Protein AF-A0AAV1PVF6-F1 (afdb_monomer_lite)

Structure (mmCIF, N/CA/C/O backbone):
data_AF-A0AAV1PVF6-F1
#
_entry.id   AF-A0AAV1PVF6-F1
#
loop_
_atom_site.group_PDB
_atom_site.id
_atom_site.type_symbol
_atom_site.label_atom_id
_atom_site.label_alt_id
_atom_site.label_comp_id
_atom_site.label_asym_id
_atom_site.label_entity_id
_atom_site.label_seq_id
_atom_site.pdbx_PDB_ins_code
_atom_site.Cartn_x
_atom_site.Cartn_y
_atom_site.Cartn_z
_atom_site.occupancy
_atom_site.B_iso_or_equiv
_atom_site.auth_seq_id
_atom_site.auth_comp_id
_atom_site.auth_asym_id
_atom_site.auth_atom_id
_atom_site.pdbx_PDB_model_num
ATOM 1 N N . LEU A 1 1 ? 13.576 -18.942 -21.896 1.00 53.19 1 LEU A N 1
ATOM 2 C CA . LEU A 1 1 ? 13.5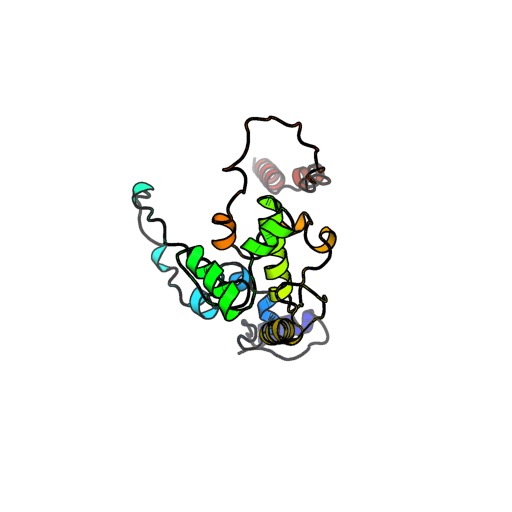88 -20.336 -21.393 1.00 53.19 1 LEU A CA 1
ATOM 3 C C . LEU A 1 1 ? 13.562 -20.289 -19.874 1.00 53.19 1 LEU A C 1
ATOM 5 O O . LEU A 1 1 ? 14.537 -19.850 -19.273 1.00 53.19 1 LEU A O 1
ATOM 9 N N . GLN A 1 2 ? 12.418 -20.629 -19.288 1.00 61.81 2 GLN A N 1
ATOM 10 C CA . GLN A 1 2 ? 12.153 -20.555 -17.850 1.00 61.81 2 GLN A CA 1
ATOM 11 C C . GLN A 1 2 ? 11.923 -21.979 -17.330 1.00 61.81 2 GLN A C 1
ATOM 13 O O . GLN A 1 2 ? 11.454 -22.841 -18.075 1.00 61.81 2 GLN A O 1
ATOM 18 N N . CYS A 1 3 ? 12.282 -22.244 -16.074 1.00 66.88 3 CYS A N 1
ATOM 19 C CA . CYS A 1 3 ? 12.166 -23.573 -15.480 1.00 66.88 3 CYS A CA 1
ATOM 20 C C . CYS A 1 3 ? 11.048 -23.622 -14.446 1.00 66.88 3 CYS A C 1
ATOM 22 O O . CYS A 1 3 ? 11.119 -22.901 -13.459 1.00 66.88 3 CYS A O 1
ATOM 24 N N . LEU A 1 4 ? 10.086 -24.526 -14.633 1.00 68.69 4 LEU A N 1
ATOM 25 C CA . LEU A 1 4 ? 9.003 -24.789 -13.673 1.00 68.69 4 LEU A CA 1
ATOM 26 C C . LEU A 1 4 ? 9.136 -26.165 -12.992 1.00 68.69 4 LEU A C 1
ATOM 28 O O . LEU A 1 4 ? 8.241 -26.601 -12.279 1.00 68.69 4 LEU A O 1
ATOM 32 N N . TYR A 1 5 ? 10.244 -26.878 -13.222 1.00 73.00 5 TYR A N 1
ATOM 33 C CA . TYR A 1 5 ? 10.476 -28.195 -12.626 1.00 73.00 5 TYR A CA 1
ATOM 34 C C . TYR A 1 5 ? 10.883 -28.093 -11.153 1.00 73.00 5 TYR A C 1
ATOM 36 O O . TYR A 1 5 ? 11.747 -27.293 -10.793 1.00 73.00 5 TYR A O 1
ATOM 44 N N . ALA A 1 6 ? 10.309 -28.962 -10.319 1.00 74.00 6 ALA A N 1
ATOM 45 C CA . ALA A 1 6 ? 10.735 -29.157 -8.939 1.00 74.00 6 ALA A CA 1
ATOM 46 C C . ALA A 1 6 ? 11.950 -30.097 -8.882 1.00 74.00 6 ALA A C 1
ATOM 48 O O . ALA A 1 6 ? 11.982 -31.140 -9.538 1.00 74.00 6 ALA A O 1
ATOM 49 N N . PHE A 1 7 ? 12.951 -29.736 -8.080 1.00 82.38 7 PHE A N 1
ATOM 50 C CA . PHE A 1 7 ? 14.173 -30.520 -7.900 1.00 82.38 7 PHE A CA 1
ATOM 51 C C . PHE A 1 7 ? 14.265 -31.023 -6.465 1.00 82.38 7 PHE A C 1
ATOM 53 O O . PHE A 1 7 ? 13.858 -30.340 -5.529 1.00 82.38 7 PHE A O 1
ATOM 60 N N . ARG A 1 8 ? 14.845 -32.213 -6.294 1.00 84.19 8 ARG A N 1
ATOM 61 C CA . ARG A 1 8 ? 14.995 -32.863 -4.986 1.00 84.19 8 ARG A CA 1
ATOM 62 C C . ARG A 1 8 ? 15.893 -32.078 -4.022 1.00 84.19 8 ARG A C 1
ATOM 64 O O . ARG A 1 8 ? 15.722 -32.181 -2.813 1.00 84.19 8 ARG A O 1
ATOM 71 N N . ASP A 1 9 ? 16.850 -31.320 -4.550 1.00 86.12 9 ASP A N 1
ATOM 72 C CA . ASP A 1 9 ? 17.849 -30.598 -3.768 1.00 86.12 9 ASP A CA 1
ATOM 73 C C . ASP A 1 9 ? 18.429 -29.389 -4.531 1.00 86.12 9 ASP A C 1
ATOM 75 O O . ASP A 1 9 ? 18.395 -29.305 -5.765 1.00 86.12 9 ASP A O 1
ATOM 79 N N . LYS A 1 10 ? 18.991 -28.439 -3.769 1.00 84.38 10 LYS A N 1
ATOM 80 C CA . LYS A 1 10 ? 19.556 -27.174 -4.274 1.00 84.38 10 LYS A CA 1
ATOM 81 C C . LYS A 1 10 ? 20.725 -27.381 -5.243 1.00 84.38 10 LYS A C 1
ATOM 83 O O . LYS A 1 10 ? 20.916 -26.561 -6.143 1.00 84.38 10 LYS A O 1
ATOM 88 N N . THR A 1 11 ? 21.518 -28.437 -5.058 1.00 86.12 11 THR A N 1
ATOM 89 C CA . THR A 1 11 ? 22.656 -28.748 -5.932 1.00 86.12 11 THR A CA 1
ATOM 90 C C . THR A 1 11 ? 22.182 -29.162 -7.321 1.00 86.12 11 THR A C 1
ATOM 92 O O . THR A 1 11 ? 22.637 -28.585 -8.308 1.00 86.12 11 THR A O 1
ATOM 95 N N . THR A 1 12 ? 21.179 -30.036 -7.404 1.00 85.62 12 THR A N 1
ATOM 96 C CA . THR A 1 12 ? 20.580 -30.493 -8.664 1.00 85.62 12 THR A CA 1
ATOM 97 C C . THR A 1 12 ? 19.883 -29.356 -9.420 1.00 85.62 12 THR A C 1
ATOM 99 O O . THR A 1 12 ? 20.040 -29.243 -10.637 1.00 85.62 12 THR A O 1
ATOM 102 N N . LEU A 1 13 ? 19.192 -28.453 -8.710 1.00 83.88 13 LEU A N 1
ATOM 103 C CA . LEU A 1 13 ? 18.617 -27.234 -9.299 1.00 83.88 13 LEU A CA 1
ATOM 104 C C . LEU A 1 13 ? 19.700 -26.349 -9.933 1.00 83.88 13 LEU A C 1
ATOM 106 O O . LEU A 1 13 ? 19.581 -25.978 -11.100 1.00 83.88 13 LEU A O 1
ATOM 110 N N . LYS A 1 14 ? 20.767 -26.016 -9.190 1.00 80.38 14 LYS A N 1
ATOM 111 C CA . LYS A 1 14 ? 21.856 -25.160 -9.698 1.00 80.38 14 LYS A CA 1
ATOM 112 C C . LYS A 1 14 ? 22.524 -25.758 -10.935 1.00 80.38 14 LYS A C 1
ATOM 114 O O . LYS A 1 14 ? 22.802 -25.029 -11.888 1.00 80.38 14 LYS A O 1
ATOM 119 N N . ASP A 1 15 ? 22.746 -27.069 -10.931 1.00 84.38 15 ASP A N 1
ATOM 120 C CA . ASP A 1 15 ? 23.336 -27.790 -12.056 1.00 84.38 15 ASP A CA 1
ATOM 121 C C . ASP A 1 15 ? 22.425 -27.770 -13.289 1.00 84.38 15 ASP A C 1
ATOM 123 O O . ASP A 1 15 ? 22.899 -27.541 -14.403 1.00 84.38 15 ASP A O 1
ATOM 127 N N . HIS A 1 16 ? 21.112 -27.931 -13.100 1.00 83.44 16 HIS A N 1
ATOM 128 C CA . HIS A 1 16 ? 20.134 -27.799 -14.177 1.00 83.44 16 HIS A CA 1
ATOM 129 C C . HIS A 1 16 ? 20.086 -26.370 -14.728 1.00 83.44 16 HIS A C 1
ATOM 131 O O . HIS A 1 16 ? 20.199 -26.194 -15.940 1.00 83.44 16 HIS A O 1
ATOM 137 N N . MET A 1 17 ? 19.957 -25.354 -13.862 1.00 80.69 17 MET A N 1
ATOM 138 C CA . MET A 1 17 ? 19.920 -23.943 -14.275 1.00 80.69 17 MET A CA 1
ATOM 139 C C . MET A 1 17 ? 21.165 -23.579 -15.092 1.00 80.69 17 MET A C 1
ATOM 141 O O . MET A 1 17 ? 21.055 -22.927 -16.131 1.00 80.69 17 MET A O 1
ATOM 145 N N . ARG A 1 18 ? 22.345 -24.066 -14.670 1.00 82.25 18 ARG A N 1
ATOM 146 C CA . ARG A 1 18 ? 23.613 -23.879 -15.386 1.00 82.25 18 ARG A CA 1
ATOM 147 C C . ARG A 1 18 ? 23.624 -24.603 -16.736 1.00 82.25 18 ARG A C 1
ATOM 149 O O . ARG A 1 18 ? 23.931 -23.973 -17.741 1.00 82.25 18 ARG A O 1
ATOM 156 N N . LYS A 1 19 ? 23.283 -25.900 -16.774 1.00 83.31 19 LYS A N 1
ATOM 157 C CA . LYS A 1 19 ? 23.344 -26.739 -17.992 1.00 83.31 19 LYS A CA 1
ATOM 158 C C . LYS A 1 19 ? 22.303 -26.356 -19.044 1.00 83.31 19 LYS A C 1
ATOM 160 O O . LYS A 1 19 ? 22.585 -26.440 -20.232 1.00 83.31 19 LYS A O 1
ATOM 165 N N . LYS A 1 20 ? 21.102 -25.956 -18.620 1.00 79.31 20 LYS A N 1
ATOM 166 C CA . LYS A 1 20 ? 20.003 -25.535 -19.505 1.00 79.31 20 LYS A CA 1
ATOM 167 C C . LYS A 1 20 ? 19.964 -24.023 -19.743 1.00 79.31 20 LYS A C 1
ATOM 169 O O . LYS A 1 20 ? 19.100 -23.552 -20.473 1.00 79.31 20 LYS A O 1
ATOM 174 N N . ALA A 1 21 ? 20.899 -23.275 -19.150 1.00 74.88 21 ALA A N 1
ATOM 175 C CA . ALA A 1 21 ? 20.993 -21.819 -19.237 1.00 74.88 21 ALA A CA 1
ATOM 176 C C . ALA A 1 21 ? 19.671 -21.094 -18.901 1.00 74.88 21 ALA A C 1
ATOM 178 O O . ALA A 1 21 ? 19.337 -20.064 -19.488 1.00 74.88 21 ALA A O 1
ATOM 179 N N . HIS A 1 22 ? 18.921 -21.619 -17.932 1.00 75.94 22 HIS A N 1
ATOM 180 C CA . HIS A 1 22 ? 17.717 -20.979 -17.410 1.00 75.94 22 HIS A CA 1
ATOM 181 C C . HIS A 1 22 ? 18.140 -19.836 -16.482 1.00 75.94 22 HIS A C 1
ATOM 183 O O . HIS A 1 22 ? 18.366 -20.027 -15.292 1.00 75.94 22 HIS A O 1
ATOM 189 N N . ARG A 1 23 ? 18.335 -18.649 -17.062 1.00 70.50 23 ARG A N 1
ATOM 190 C CA . ARG A 1 23 ? 18.783 -17.443 -16.342 1.00 70.50 23 ARG A CA 1
ATOM 191 C C . ARG A 1 23 ? 17.637 -16.557 -15.858 1.00 70.50 23 ARG A C 1
ATOM 193 O O . ARG A 1 23 ? 17.891 -15.583 -15.164 1.00 70.50 23 ARG A O 1
ATOM 200 N N . ARG A 1 24 ? 16.400 -16.861 -16.258 1.00 66.31 24 ARG A N 1
ATOM 201 C CA . ARG A 1 24 ? 15.213 -16.057 -15.953 1.00 66.31 24 ARG A CA 1
ATOM 202 C C . ARG A 1 24 ? 14.148 -16.935 -15.304 1.00 66.31 24 ARG A C 1
ATOM 204 O O . ARG A 1 24 ? 13.911 -18.056 -15.763 1.00 66.31 24 ARG A O 1
ATOM 211 N N . ILE A 1 25 ? 13.538 -16.414 -14.245 1.00 68.25 25 ILE A N 1
ATOM 212 C CA . ILE A 1 25 ? 12.330 -16.973 -13.627 1.00 68.25 25 ILE A CA 1
ATOM 213 C C . ILE A 1 25 ? 11.155 -16.744 -14.586 1.00 68.25 25 ILE A C 1
ATOM 215 O O . ILE A 1 25 ? 11.255 -15.935 -15.517 1.00 68.25 25 ILE A O 1
ATOM 219 N N . ASN A 1 26 ? 10.084 -17.525 -14.434 1.00 66.19 26 ASN A N 1
ATOM 220 C CA . ASN A 1 26 ? 8.901 -17.321 -15.249 1.00 66.19 26 ASN A CA 1
ATOM 221 C C . ASN A 1 26 ? 8.255 -15.960 -14.975 1.00 66.19 26 ASN A C 1
ATOM 223 O O . ASN A 1 26 ? 7.683 -15.774 -13.913 1.00 66.19 26 ASN A O 1
ATOM 227 N N . ALA A 1 27 ? 8.339 -15.065 -15.960 1.00 65.44 27 ALA A N 1
ATOM 228 C CA . ALA A 1 27 ? 7.734 -13.737 -15.947 1.00 65.44 27 ALA A CA 1
ATOM 229 C C . ALA A 1 27 ? 6.202 -13.786 -15.838 1.00 65.44 27 ALA A C 1
ATOM 231 O O . ALA A 1 27 ? 5.603 -12.898 -15.259 1.00 65.44 27 ALA A O 1
ATOM 232 N N . SER A 1 28 ? 5.565 -14.847 -16.343 1.00 65.44 28 SER A N 1
ATOM 233 C CA . SER A 1 28 ? 4.117 -15.036 -16.234 1.00 65.44 28 SER A CA 1
ATOM 234 C C . SER A 1 28 ? 3.690 -15.715 -14.926 1.00 65.44 28 SER A C 1
ATOM 236 O O . SER A 1 28 ? 2.518 -16.059 -14.784 1.00 65.44 28 SER A O 1
ATOM 238 N N . ASN A 1 29 ? 4.626 -16.034 -14.019 1.00 74.44 29 ASN A N 1
ATOM 239 C CA . ASN A 1 29 ? 4.289 -16.601 -12.716 1.00 74.44 29 ASN A CA 1
ATOM 240 C C . ASN A 1 29 ? 4.338 -15.516 -11.636 1.00 74.44 29 ASN A C 1
ATOM 242 O O . ASN A 1 29 ? 5.374 -15.303 -11.004 1.00 74.44 29 ASN A O 1
ATOM 246 N N . HIS A 1 30 ? 3.171 -14.930 -11.389 1.00 70.69 30 HIS A N 1
ATOM 247 C CA . HIS A 1 30 ? 2.956 -13.873 -10.405 1.00 70.69 30 HIS A CA 1
ATOM 248 C C . HIS A 1 30 ? 3.240 -14.284 -8.951 1.00 70.69 30 HIS A C 1
ATOM 250 O O . HIS A 1 30 ? 3.403 -13.428 -8.086 1.00 70.69 30 HIS A O 1
ATOM 256 N N . GLU A 1 31 ? 3.367 -15.582 -8.645 1.00 70.88 31 GLU A N 1
ATOM 257 C CA . GLU A 1 31 ? 3.769 -16.039 -7.305 1.00 70.88 31 GLU A CA 1
ATOM 258 C C . GLU A 1 31 ? 5.156 -15.496 -6.912 1.00 70.88 31 GLU A C 1
ATOM 260 O O . GLU A 1 31 ? 5.439 -15.253 -5.735 1.00 70.88 31 GLU A O 1
ATOM 265 N N . TYR A 1 32 ? 6.025 -15.272 -7.903 1.00 72.75 32 TYR A N 1
ATOM 266 C CA . TYR A 1 32 ? 7.370 -14.760 -7.671 1.00 72.75 32 TYR A CA 1
ATOM 267 C C . TYR A 1 32 ? 7.451 -13.235 -7.579 1.00 72.75 32 TYR A C 1
ATOM 269 O O . TYR A 1 32 ? 8.487 -12.738 -7.132 1.00 72.75 32 TYR A O 1
ATOM 277 N N . ASP A 1 33 ? 6.384 -12.503 -7.915 1.00 70.81 33 ASP A N 1
ATOM 278 C CA . ASP A 1 33 ? 6.354 -11.034 -7.920 1.00 70.81 33 ASP A CA 1
ATOM 279 C C . ASP A 1 33 ? 6.772 -10.466 -6.556 1.00 70.81 33 ASP A C 1
ATOM 281 O O . ASP A 1 33 ? 7.531 -9.502 -6.473 1.00 70.81 33 ASP A O 1
ATOM 285 N N . ARG A 1 34 ? 6.419 -11.145 -5.459 1.00 69.44 34 ARG A N 1
ATOM 286 C CA . ARG A 1 34 ? 6.813 -10.755 -4.096 1.00 69.44 34 ARG A CA 1
ATOM 287 C C . ARG A 1 34 ? 8.333 -10.664 -3.875 1.00 69.44 34 ARG A C 1
ATOM 289 O O . ARG A 1 34 ? 8.760 -10.004 -2.926 1.00 69.44 34 ARG A O 1
ATOM 296 N N . PHE A 1 35 ? 9.152 -11.334 -4.682 1.00 74.56 35 PHE A N 1
ATOM 297 C CA . PHE A 1 35 ? 10.612 -11.348 -4.525 1.00 74.56 35 PHE A CA 1
ATOM 298 C C . PHE A 1 35 ? 11.338 -10.332 -5.414 1.00 74.56 35 PHE A C 1
ATOM 300 O O . PHE A 1 35 ? 12.555 -10.188 -5.283 1.00 74.56 35 PHE A O 1
ATOM 307 N N . TYR A 1 36 ? 10.630 -9.631 -6.302 1.00 72.69 36 TYR A N 1
ATOM 308 C CA . TYR A 1 36 ? 11.222 -8.606 -7.155 1.00 72.69 36 TYR A CA 1
ATOM 309 C C . TYR A 1 36 ? 11.223 -7.258 -6.444 1.00 72.69 36 TYR A C 1
ATOM 311 O O . TYR A 1 36 ? 10.166 -6.718 -6.146 1.00 72.69 36 TYR A O 1
ATOM 319 N N . ILE A 1 37 ? 12.418 -6.704 -6.217 1.00 69.69 37 ILE A N 1
ATOM 320 C CA . ILE A 1 37 ? 12.601 -5.377 -5.603 1.00 69.69 37 ILE A CA 1
ATOM 321 C C . ILE A 1 37 ? 11.881 -4.291 -6.417 1.00 69.69 37 ILE A C 1
ATOM 323 O O . ILE A 1 37 ? 11.317 -3.381 -5.831 1.00 69.69 37 ILE A O 1
ATOM 327 N N . ILE A 1 38 ? 11.810 -4.446 -7.744 1.00 66.69 38 ILE A N 1
ATOM 328 C CA . ILE A 1 38 ? 11.129 -3.516 -8.661 1.00 66.69 38 ILE A CA 1
ATOM 329 C C . ILE A 1 38 ? 9.662 -3.285 -8.278 1.00 66.69 38 ILE A C 1
ATOM 331 O O . ILE A 1 38 ? 9.196 -2.153 -8.321 1.00 66.69 38 ILE A O 1
ATOM 335 N N . ASN A 1 39 ? 8.964 -4.309 -7.780 1.00 67.12 39 ASN A N 1
ATOM 336 C CA . ASN A 1 39 ? 7.572 -4.173 -7.332 1.00 67.12 39 ASN A CA 1
ATOM 337 C C . ASN A 1 39 ? 7.413 -3.318 -6.061 1.00 67.12 39 ASN A C 1
ATOM 339 O O . ASN A 1 39 ? 6.294 -3.000 -5.664 1.00 67.12 39 ASN A O 1
ATOM 343 N N . TYR A 1 40 ? 8.525 -2.971 -5.414 1.00 70.25 40 TYR A N 1
ATOM 344 C CA . TYR A 1 40 ? 8.588 -2.089 -4.257 1.00 70.25 40 TYR A CA 1
ATOM 3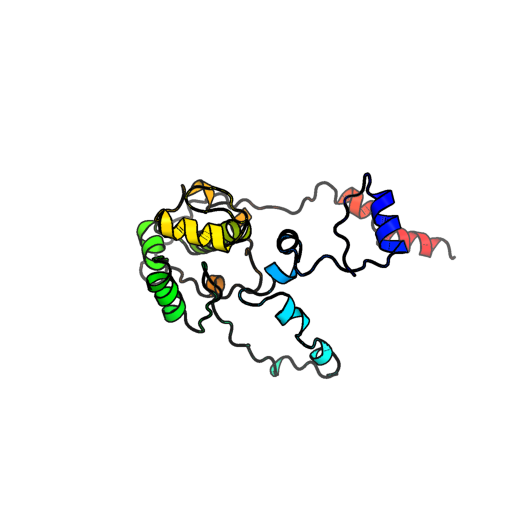45 C C . TYR A 1 40 ? 9.214 -0.729 -4.596 1.00 70.25 40 TYR A C 1
ATOM 347 O O . TYR A 1 40 ? 9.258 0.113 -3.709 1.00 70.25 40 TYR A O 1
ATOM 355 N N . LEU A 1 41 ? 9.690 -0.508 -5.830 1.00 67.00 41 LEU A N 1
ATOM 356 C CA . LEU A 1 41 ? 10.361 0.732 -6.242 1.00 67.00 41 LEU A CA 1
ATOM 357 C C . LEU A 1 41 ? 9.382 1.793 -6.760 1.00 67.00 41 LEU A C 1
ATOM 359 O O . LEU A 1 41 ? 9.498 2.954 -6.381 1.00 67.00 41 LEU A O 1
ATOM 363 N N . GLU A 1 42 ? 8.411 1.404 -7.594 1.00 65.19 42 GLU A N 1
ATOM 364 C CA . GLU A 1 42 ? 7.505 2.357 -8.249 1.00 65.19 42 GLU A CA 1
ATOM 365 C C . GLU A 1 42 ? 6.044 1.886 -8.195 1.00 65.19 42 GLU A C 1
ATOM 367 O O . GLU A 1 42 ? 5.620 0.963 -8.891 1.00 65.19 42 GLU A O 1
ATOM 372 N N . LEU A 1 43 ? 5.254 2.528 -7.331 1.00 68.25 43 LEU A N 1
ATOM 373 C CA . LEU A 1 43 ? 3.812 2.300 -7.225 1.00 68.25 43 LEU A CA 1
ATOM 374 C C . LEU A 1 43 ? 3.107 2.671 -8.536 1.00 68.25 43 LEU A C 1
ATOM 376 O O . LEU A 1 43 ? 3.283 3.771 -9.049 1.00 68.25 43 LEU A O 1
ATOM 380 N N . GLY A 1 44 ? 2.253 1.779 -9.039 1.00 65.00 44 GLY A N 1
ATOM 381 C CA . GLY A 1 44 ? 1.432 2.045 -10.226 1.00 65.00 44 GLY A CA 1
ATOM 382 C C . GLY A 1 44 ? 2.142 1.836 -11.566 1.00 65.00 44 GLY A C 1
ATOM 383 O O . GLY A 1 44 ? 1.518 2.077 -12.596 1.00 65.00 44 GLY A O 1
ATOM 384 N N . LYS A 1 45 ? 3.393 1.359 -11.556 1.00 67.31 45 LYS A N 1
ATOM 385 C CA . LYS A 1 45 ? 4.089 0.843 -12.737 1.00 67.31 45 LYS A CA 1
ATOM 386 C C . LYS A 1 45 ? 4.334 -0.656 -12.604 1.00 67.31 45 LYS A C 1
ATOM 388 O O . LYS A 1 45 ? 4.558 -1.191 -11.517 1.00 67.31 45 LYS A O 1
ATOM 393 N N . THR A 1 46 ? 4.282 -1.352 -13.726 1.00 66.19 46 THR A N 1
ATOM 394 C CA . THR A 1 46 ? 4.635 -2.770 -13.820 1.00 66.19 46 THR A CA 1
ATOM 395 C C . THR A 1 46 ? 6.150 -2.936 -13.942 1.00 66.19 46 THR A C 1
ATOM 397 O O . THR A 1 46 ? 6.849 -2.063 -14.454 1.00 66.19 46 THR A O 1
ATOM 400 N N . TRP A 1 47 ? 6.693 -4.086 -13.528 1.00 68.00 47 TRP A N 1
ATOM 401 C CA . TRP A 1 47 ? 8.124 -4.370 -13.722 1.00 68.00 47 TRP A CA 1
ATOM 402 C C . TRP A 1 47 ? 8.536 -4.363 -15.205 1.00 68.00 47 TRP A C 1
ATOM 404 O O . TRP A 1 47 ? 9.706 -4.148 -15.515 1.00 68.00 47 TRP A O 1
ATOM 414 N N . GLU A 1 48 ? 7.589 -4.608 -16.115 1.00 65.88 48 GLU A N 1
ATOM 415 C CA . GLU A 1 48 ? 7.776 -4.541 -17.567 1.00 65.88 48 GLU A CA 1
ATOM 416 C C . GLU A 1 48 ? 7.995 -3.105 -18.038 1.00 65.88 48 GLU A C 1
ATOM 418 O O . GLU A 1 48 ? 8.886 -2.867 -18.852 1.00 65.88 48 GLU A O 1
ATOM 423 N N . GLU A 1 49 ? 7.226 -2.160 -17.492 1.00 67.81 49 GLU A N 1
ATOM 424 C CA . GLU A 1 49 ? 7.387 -0.728 -17.746 1.00 67.81 49 GLU A CA 1
ATOM 425 C C . GLU A 1 49 ? 8.734 -0.244 -17.213 1.00 67.81 49 GLU A C 1
ATOM 427 O O . GLU A 1 49 ? 9.516 0.291 -17.994 1.00 67.81 49 GLU A O 1
ATOM 432 N N . VAL A 1 50 ? 9.075 -0.564 -15.959 1.00 69.31 50 VAL A N 1
ATOM 433 C CA . VAL A 1 50 ? 10.374 -0.190 -15.364 1.00 69.31 50 VAL A CA 1
ATOM 434 C C . VAL A 1 50 ? 11.548 -0.789 -16.146 1.00 69.31 50 VAL A C 1
ATOM 436 O O . VAL A 1 50 ? 12.554 -0.133 -16.371 1.00 69.31 50 VAL A O 1
ATOM 439 N N . GLN A 1 51 ? 11.443 -2.036 -16.620 1.00 67.50 51 GLN A N 1
ATOM 440 C CA . GLN A 1 51 ? 12.506 -2.632 -17.437 1.00 67.50 51 GLN A CA 1
ATOM 441 C C . GLN A 1 51 ? 12.625 -1.991 -18.833 1.00 67.50 51 GLN A C 1
ATOM 443 O O . GLN A 1 51 ? 13.672 -2.112 -19.475 1.00 67.50 51 GLN A O 1
ATOM 448 N N . SER A 1 52 ? 11.546 -1.395 -19.340 1.00 68.44 52 SER A N 1
ATOM 449 C CA . SER A 1 52 ? 11.530 -0.733 -20.645 1.00 68.44 52 SER A CA 1
ATOM 450 C C . SER A 1 52 ? 12.081 0.690 -20.613 1.00 68.44 52 SER A C 1
ATOM 452 O O . SER A 1 52 ? 12.388 1.230 -21.677 1.00 68.44 52 SER A O 1
ATOM 454 N N . GLU A 1 53 ? 12.229 1.268 -19.420 1.00 66.75 53 GLU A N 1
ATOM 455 C CA . GLU A 1 53 ? 12.880 2.557 -19.224 1.00 66.75 53 GLU A CA 1
ATOM 456 C C . GLU A 1 53 ? 14.356 2.452 -19.627 1.00 66.75 53 GLU A C 1
ATOM 458 O O . GLU A 1 53 ? 15.058 1.483 -19.323 1.00 66.75 53 GLU A O 1
ATOM 463 N N . ASP A 1 54 ? 14.803 3.410 -20.436 1.00 56.34 54 ASP A N 1
ATOM 464 C CA . ASP A 1 54 ? 16.123 3.369 -21.045 1.00 56.34 54 ASP A CA 1
ATOM 465 C C . ASP A 1 54 ? 17.154 3.989 -20.093 1.00 56.34 54 ASP A C 1
ATOM 467 O O . ASP A 1 54 ? 17.360 5.197 -20.101 1.00 56.34 54 ASP A O 1
ATOM 471 N N . ASP A 1 55 ? 17.867 3.160 -19.323 1.00 58.53 55 ASP A N 1
ATOM 472 C CA . ASP A 1 55 ? 18.970 3.571 -18.419 1.00 58.53 55 ASP A CA 1
ATOM 473 C C . ASP A 1 55 ? 20.133 4.316 -19.128 1.00 58.53 55 ASP A C 1
ATOM 475 O O . ASP A 1 55 ? 21.130 4.694 -18.506 1.00 58.53 55 ASP A O 1
ATOM 479 N N . ARG A 1 56 ? 20.059 4.498 -20.453 1.00 56.88 56 ARG A N 1
A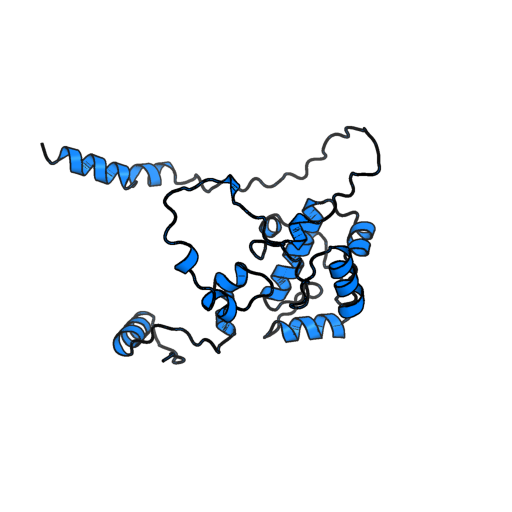TOM 480 C CA . ARG A 1 56 ? 21.070 5.181 -21.269 1.00 56.88 56 ARG A CA 1
ATOM 481 C C . ARG A 1 56 ? 21.128 6.693 -21.057 1.00 56.88 56 ARG A C 1
ATOM 483 O O . ARG A 1 56 ? 22.126 7.275 -21.464 1.00 56.88 56 ARG A O 1
ATOM 490 N N . GLU A 1 57 ? 20.146 7.308 -20.399 1.00 51.31 57 GLU A N 1
ATOM 491 C CA . GLU A 1 57 ? 20.219 8.727 -20.003 1.00 51.31 57 GLU A 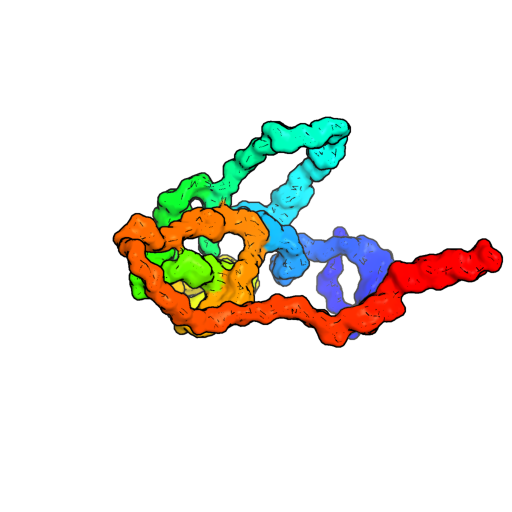CA 1
ATOM 492 C C . GLU A 1 57 ? 21.183 8.991 -18.829 1.00 51.31 57 GLU A C 1
ATOM 494 O O . GLU A 1 57 ? 21.520 10.137 -18.565 1.00 51.31 57 GLU A O 1
ATOM 499 N N . LEU A 1 58 ? 21.698 7.954 -18.150 1.00 53.28 58 LEU A N 1
ATOM 500 C CA . LEU A 1 58 ? 22.649 8.111 -17.035 1.00 53.28 58 LEU A CA 1
ATOM 501 C C . LEU A 1 58 ? 24.123 8.151 -17.464 1.00 53.28 58 LEU A C 1
ATOM 503 O O . LEU A 1 58 ? 25.016 8.154 -16.612 1.00 53.28 58 LEU A O 1
ATOM 507 N N . VAL A 1 59 ? 24.404 8.113 -18.768 1.00 53.97 59 VAL A N 1
ATOM 508 C CA . VAL A 1 59 ? 25.773 8.095 -19.283 1.00 53.97 59 VAL A CA 1
ATOM 509 C C . VAL A 1 59 ? 25.960 9.272 -20.225 1.00 53.97 59 VAL A C 1
ATOM 511 O O . VAL A 1 59 ? 25.521 9.213 -21.368 1.00 53.97 59 VAL A O 1
ATOM 514 N N . ASP A 1 60 ? 26.690 10.264 -19.714 1.00 50.75 60 ASP A N 1
ATOM 515 C CA . ASP A 1 60 ? 27.457 11.293 -20.430 1.00 50.75 60 ASP A CA 1
ATOM 516 C C . ASP A 1 60 ? 26.938 12.726 -20.249 1.00 50.75 60 ASP A C 1
ATOM 518 O O . ASP A 1 60 ? 26.376 13.310 -21.164 1.00 50.75 60 ASP A O 1
ATOM 522 N N . GLU A 1 61 ? 27.210 13.319 -19.082 1.00 53.28 61 GLU A N 1
ATOM 523 C CA . GLU A 1 61 ? 27.420 14.766 -18.976 1.00 53.28 61 GLU A CA 1
ATOM 524 C C . GLU A 1 61 ? 28.494 15.045 -17.905 1.00 53.28 61 GLU A C 1
ATOM 526 O O . GLU A 1 61 ? 28.310 14.819 -16.712 1.00 53.28 61 GLU A O 1
ATOM 531 N N . GLU A 1 62 ? 29.681 15.464 -18.359 1.00 56.72 62 GLU A N 1
ATOM 532 C CA . GLU A 1 62 ? 30.868 15.804 -17.549 1.00 56.72 62 GLU A CA 1
ATOM 533 C C . GLU A 1 62 ? 30.732 17.144 -16.781 1.00 56.72 62 GLU A C 1
ATOM 535 O O . GLU A 1 62 ? 31.735 17.678 -16.304 1.00 56.72 62 GLU A O 1
ATOM 540 N N . ASP A 1 63 ? 29.519 17.684 -16.620 1.00 56.50 63 ASP A N 1
ATOM 541 C CA . ASP A 1 63 ? 29.265 18.962 -15.938 1.00 56.50 63 ASP A CA 1
ATOM 542 C C . ASP A 1 63 ? 28.017 18.849 -15.039 1.00 56.50 63 ASP A C 1
ATOM 544 O O . ASP A 1 63 ? 26.906 19.205 -15.414 1.00 56.50 63 ASP A O 1
ATOM 548 N N . ASP A 1 64 ? 28.203 18.278 -13.844 1.00 56.62 64 ASP A N 1
ATOM 549 C CA . ASP A 1 64 ? 27.156 18.059 -12.832 1.00 56.62 64 ASP A CA 1
ATOM 550 C C . ASP A 1 64 ? 26.807 19.381 -12.115 1.00 56.62 64 ASP A C 1
ATOM 552 O O . ASP A 1 64 ? 27.130 19.602 -10.940 1.00 56.62 64 ASP A O 1
ATOM 556 N N . ASP A 1 65 ? 26.199 20.310 -12.858 1.00 64.19 65 ASP A N 1
ATOM 557 C CA . ASP A 1 65 ? 25.527 21.477 -12.298 1.00 64.19 65 ASP A CA 1
ATOM 558 C C . ASP A 1 65 ? 24.157 21.045 -11.762 1.00 64.19 65 ASP A C 1
ATOM 560 O O . ASP A 1 65 ? 23.187 20.863 -12.495 1.00 64.19 65 ASP A O 1
ATOM 564 N N . TRP A 1 66 ? 24.059 20.914 -10.439 1.00 68.50 66 TRP A N 1
ATOM 565 C CA . TRP A 1 66 ? 22.831 20.568 -9.710 1.00 68.50 66 TRP A CA 1
ATOM 566 C C . TRP A 1 66 ? 21.677 21.581 -9.913 1.00 68.50 66 TRP A C 1
ATOM 568 O O . TRP A 1 66 ? 20.621 21.447 -9.290 1.00 68.50 66 TRP A O 1
ATOM 578 N N . SER A 1 67 ? 21.872 22.616 -10.740 1.00 72.69 67 SER A N 1
ATOM 579 C CA . SER A 1 67 ? 20.896 23.654 -11.064 1.00 72.69 67 SER A CA 1
ATOM 580 C C . SER A 1 67 ? 19.850 23.233 -12.112 1.00 72.69 67 SER A C 1
ATOM 582 O O . SER A 1 67 ? 18.743 23.775 -12.090 1.00 72.69 67 SER A O 1
ATOM 584 N N . ASP A 1 68 ? 20.136 22.215 -12.935 1.00 65.81 68 ASP A N 1
ATOM 585 C CA . ASP A 1 68 ? 19.208 21.679 -13.948 1.00 65.81 68 ASP A CA 1
ATOM 586 C C . ASP A 1 68 ? 18.256 20.596 -13.402 1.00 65.81 68 ASP A C 1
ATOM 588 O O . ASP A 1 68 ? 17.441 20.032 -14.139 1.00 65.81 68 ASP A O 1
ATOM 592 N N . TRP A 1 69 ? 18.293 20.321 -12.091 1.00 71.00 69 TRP A N 1
ATOM 593 C CA . TRP A 1 69 ? 17.400 19.347 -11.468 1.00 71.00 69 TRP A CA 1
ATOM 594 C C . TRP A 1 69 ? 15.938 19.812 -11.528 1.00 71.00 69 TRP A C 1
ATOM 596 O O . TRP A 1 69 ? 15.484 20.662 -10.757 1.00 71.00 69 TRP A O 1
ATOM 606 N N . GLN A 1 70 ? 15.173 19.222 -12.444 1.00 58.41 70 GLN A N 1
ATOM 607 C CA . GLN A 1 70 ? 13.731 19.414 -12.524 1.00 58.41 70 GLN A CA 1
ATOM 608 C C . GLN A 1 70 ? 13.029 18.402 -11.618 1.00 58.41 70 GLN A C 1
ATOM 610 O O . GLN 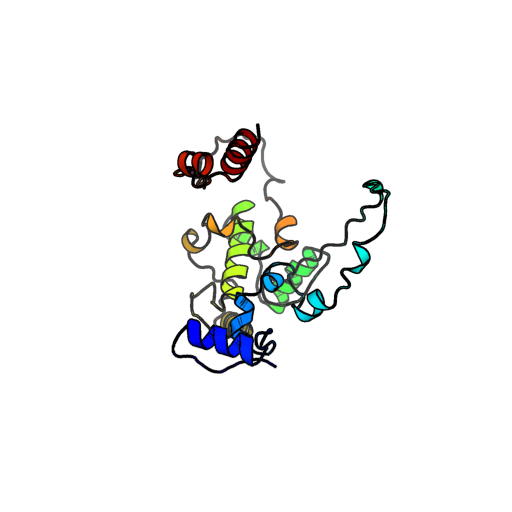A 1 70 ? 13.129 17.186 -11.809 1.00 58.41 70 GLN A O 1
ATOM 615 N N . ALA A 1 71 ? 12.277 18.906 -10.637 1.00 58.97 71 ALA A N 1
ATOM 616 C CA . ALA A 1 71 ? 11.382 18.073 -9.850 1.00 58.97 71 ALA A CA 1
ATOM 617 C C . ALA A 1 71 ? 10.348 17.440 -10.791 1.00 58.97 71 ALA A C 1
ATOM 619 O O . ALA A 1 71 ? 9.504 18.132 -11.363 1.00 58.97 71 ALA A O 1
ATOM 620 N N . HIS A 1 72 ? 10.431 16.125 -10.964 1.00 61.97 72 HIS A N 1
ATOM 621 C CA . HIS A 1 72 ? 9.439 15.393 -11.734 1.00 61.97 72 HIS A CA 1
ATOM 622 C C . HIS A 1 72 ? 8.118 15.410 -10.950 1.00 61.97 72 HIS A C 1
ATOM 624 O O . HIS A 1 72 ? 8.139 15.211 -9.731 1.00 61.97 72 HIS A O 1
ATOM 630 N N . PRO A 1 73 ? 6.971 15.673 -11.599 1.00 65.50 73 PRO A N 1
ATOM 631 C CA . PRO A 1 73 ? 5.683 15.681 -10.919 1.00 65.50 73 PRO A CA 1
ATOM 632 C C . PRO A 1 73 ? 5.409 14.295 -10.327 1.00 65.50 73 PRO A C 1
ATOM 634 O O . PRO A 1 73 ? 5.238 13.314 -11.050 1.00 65.50 73 PRO A O 1
ATOM 637 N N . VAL A 1 74 ? 5.399 14.208 -8.996 1.00 72.12 74 VAL A N 1
ATOM 638 C CA . VAL A 1 74 ? 5.172 12.945 -8.290 1.00 72.12 74 VAL A CA 1
ATOM 639 C C . VAL A 1 74 ? 3.669 12.752 -8.120 1.00 72.12 74 VAL A C 1
ATOM 641 O O . VAL A 1 74 ? 3.011 13.541 -7.443 1.00 72.12 74 VAL A O 1
ATOM 644 N N . SER A 1 75 ? 3.115 11.714 -8.745 1.00 86.69 75 SER A N 1
ATOM 645 C CA . SER A 1 75 ? 1.685 11.404 -8.655 1.00 86.69 75 SER A CA 1
ATOM 646 C C . SER A 1 75 ? 1.388 10.491 -7.466 1.00 86.69 75 SER A C 1
ATOM 648 O O . SER A 1 75 ? 2.082 9.502 -7.228 1.00 86.69 75 SER A O 1
ATOM 650 N N . ALA A 1 76 ? 0.333 10.799 -6.714 1.00 90.00 76 ALA A N 1
ATOM 651 C CA . ALA A 1 76 ? -0.152 9.951 -5.633 1.00 90.00 76 ALA A CA 1
ATOM 652 C C . ALA A 1 76 ? -0.925 8.756 -6.199 1.00 90.00 76 ALA A C 1
ATOM 654 O O . ALA A 1 76 ? -1.841 8.922 -7.004 1.00 90.00 76 ALA A O 1
ATOM 655 N N . VAL A 1 77 ? -0.577 7.552 -5.742 1.00 91.56 77 VAL A N 1
ATOM 656 C CA . VAL A 1 77 ? -1.204 6.299 -6.186 1.00 91.56 77 VAL A CA 1
ATOM 657 C C . VAL A 1 77 ? -2.213 5.804 -5.160 1.00 91.56 77 VAL A C 1
ATOM 659 O O . VAL A 1 77 ? -1.936 5.777 -3.954 1.00 91.56 77 VAL A O 1
ATOM 662 N N . CYS A 1 78 ? -3.377 5.377 -5.649 1.00 93.94 78 CYS A N 1
ATOM 663 C CA . CYS A 1 78 ? -4.471 4.855 -4.840 1.00 93.94 78 CYS A CA 1
ATOM 664 C C . CYS A 1 78 ? -4.037 3.634 -4.008 1.00 93.94 78 CYS A C 1
ATOM 666 O O . CYS A 1 78 ? -3.197 2.830 -4.409 1.00 93.94 78 CYS A O 1
ATOM 668 N N . LEU A 1 79 ? -4.646 3.450 -2.832 1.00 93.31 79 LEU A N 1
ATOM 669 C CA . LEU A 1 79 ? -4.369 2.293 -1.970 1.00 93.31 79 LEU A CA 1
ATOM 670 C C . LEU A 1 79 ? -4.871 0.972 -2.573 1.00 93.31 79 LEU A C 1
ATOM 672 O O . LEU A 1 79 ? -4.303 -0.092 -2.317 1.00 93.31 79 LEU A O 1
ATOM 676 N N . PHE A 1 80 ? -5.930 1.039 -3.380 1.00 93.81 80 PHE A N 1
ATOM 677 C CA . PHE A 1 80 ? -6.704 -0.123 -3.814 1.00 93.81 80 PHE A CA 1
ATOM 678 C C . PHE A 1 80 ? -6.530 -0.455 -5.297 1.00 93.81 80 PHE A C 1
ATOM 680 O O . PHE A 1 80 ? -6.740 -1.599 -5.684 1.00 93.81 80 PHE A O 1
ATOM 687 N N . CYS A 1 81 ? -6.105 0.486 -6.137 1.00 91.50 81 CYS A N 1
ATOM 688 C CA . CYS A 1 81 ? -5.920 0.265 -7.573 1.00 91.50 81 CYS A CA 1
ATOM 689 C C . CYS A 1 81 ? -4.737 1.072 -8.122 1.00 91.50 81 CYS A C 1
ATOM 691 O O . CYS A 1 81 ? -4.066 1.771 -7.368 1.00 91.50 81 CYS A O 1
ATOM 693 N N . ASP A 1 82 ? -4.506 0.976 -9.429 1.00 90.50 82 ASP A N 1
ATOM 694 C CA . ASP A 1 82 ? -3.368 1.606 -10.109 1.00 90.50 82 ASP A CA 1
ATOM 695 C C . ASP A 1 82 ? -3.672 3.048 -10.562 1.00 90.50 82 ASP A C 1
ATOM 697 O O . ASP A 1 82 ? -2.922 3.641 -11.334 1.00 90.50 82 ASP A O 1
ATOM 701 N N . HIS A 1 83 ? -4.786 3.631 -10.098 1.00 91.50 83 HIS A N 1
ATOM 702 C CA . HIS A 1 83 ? -5.122 5.024 -10.379 1.00 91.50 83 HIS A CA 1
ATOM 703 C C . HIS A 1 83 ? -4.116 5.970 -9.718 1.00 91.50 83 HIS A C 1
ATOM 705 O O . HIS A 1 83 ? -3.811 5.838 -8.528 1.00 91.50 83 HIS A O 1
ATOM 711 N N . GLN A 1 84 ? -3.656 6.946 -10.498 1.00 91.88 84 GLN A N 1
ATOM 712 C CA . GLN A 1 84 ? -2.716 7.975 -10.077 1.00 91.88 84 GLN A CA 1
ATOM 713 C C . GLN A 1 84 ? -3.362 9.353 -10.223 1.00 91.88 84 GLN A C 1
ATOM 715 O O . GLN A 1 84 ? -4.140 9.588 -11.152 1.00 91.88 84 GLN A O 1
ATOM 720 N N . SER A 1 85 ? -3.043 10.266 -9.313 1.00 90.19 85 SER A N 1
ATOM 721 C CA . SER A 1 85 ? -3.494 11.656 -9.381 1.00 90.19 85 SER A CA 1
ATOM 722 C C . SER A 1 85 ? -2.381 12.611 -8.971 1.00 90.19 85 SER A C 1
ATOM 724 O O . SER A 1 85 ? -1.621 12.331 -8.046 1.00 90.19 85 SER A O 1
ATOM 726 N N . GLU A 1 86 ? -2.325 13.769 -9.620 1.00 86.94 86 GLU A N 1
ATOM 727 C CA . GLU A 1 86 ? -1.357 14.825 -9.297 1.00 86.94 86 GLU A CA 1
ATOM 728 C C . GLU A 1 86 ? -1.761 15.618 -8.046 1.00 86.94 86 GLU A C 1
ATOM 730 O O . GLU A 1 86 ? -0.921 16.251 -7.410 1.00 86.94 86 GLU A O 1
ATOM 735 N N . THR A 1 87 ? -3.047 15.591 -7.671 1.00 86.50 87 THR A N 1
ATOM 736 C CA . THR A 1 87 ? -3.556 16.329 -6.510 1.00 86.50 87 THR A CA 1
ATOM 737 C C . THR A 1 87 ? -4.171 15.416 -5.454 1.00 86.50 87 THR A C 1
ATOM 739 O O . THR A 1 87 ? -4.796 14.392 -5.741 1.00 86.50 87 THR A O 1
ATOM 742 N N . MET A 1 88 ? -4.033 15.835 -4.195 1.00 85.12 88 MET A N 1
ATOM 743 C CA . MET A 1 88 ? -4.568 15.101 -3.047 1.00 85.12 88 MET A CA 1
ATOM 744 C C . MET A 1 88 ? -6.094 15.057 -3.014 1.00 85.12 88 MET A C 1
ATOM 746 O O . MET A 1 88 ? -6.691 14.058 -2.620 1.00 85.12 88 MET A O 1
ATOM 750 N N . GLU A 1 89 ? -6.751 16.121 -3.463 1.00 89.06 89 GLU A N 1
ATOM 751 C CA . GLU A 1 89 ? -8.211 16.156 -3.535 1.00 89.06 89 GLU A CA 1
ATOM 752 C C . GLU A 1 89 ? -8.746 15.109 -4.516 1.00 89.06 89 GLU A C 1
ATOM 754 O O . GLU A 1 89 ? -9.720 14.416 -4.212 1.00 89.06 89 GLU A O 1
ATOM 759 N N . GLN A 1 90 ? -8.079 14.941 -5.663 1.00 92.19 90 GLN A N 1
ATOM 760 C CA . GLN A 1 90 ? -8.446 13.935 -6.656 1.00 92.19 90 GLN A CA 1
ATOM 761 C C . GLN A 1 90 ? -8.258 12.522 -6.107 1.00 92.19 90 GLN A C 1
ATOM 763 O O . GLN A 1 90 ? -9.186 11.718 -6.203 1.00 92.19 90 GLN A O 1
ATOM 768 N N . ILE A 1 91 ? -7.120 12.232 -5.461 1.00 92.38 91 ILE A N 1
ATOM 769 C CA . ILE A 1 91 ? -6.873 10.879 -4.945 1.00 92.38 91 ILE A CA 1
ATOM 770 C C . ILE A 1 91 ? -7.815 10.525 -3.787 1.00 92.38 91 ILE A C 1
ATOM 772 O O . ILE A 1 91 ? -8.302 9.395 -3.708 1.00 92.38 91 ILE A O 1
ATOM 776 N N . TYR A 1 92 ? -8.145 11.488 -2.920 1.00 92.00 92 TYR A N 1
ATOM 777 C CA . TYR A 1 92 ? -9.131 11.303 -1.851 1.00 92.00 92 TYR A CA 1
ATOM 778 C C . TYR A 1 92 ? -10.541 11.096 -2.394 1.00 92.00 92 TYR A C 1
ATOM 780 O O . TYR A 1 92 ? -11.241 10.189 -1.941 1.00 92.00 92 TYR A O 1
ATOM 788 N N . THR A 1 93 ? -10.940 11.883 -3.393 1.00 94.75 93 THR A N 1
ATOM 789 C CA . THR A 1 93 ? -12.238 11.722 -4.060 1.00 94.75 93 THR A CA 1
ATOM 790 C C . THR A 1 93 ? -12.326 10.355 -4.729 1.00 94.75 93 THR A C 1
ATOM 792 O O . THR A 1 93 ? -13.292 9.629 -4.515 1.00 94.75 93 THR A O 1
ATOM 795 N N . HIS A 1 94 ? -11.278 9.941 -5.443 1.00 95.75 94 HIS A N 1
ATOM 796 C CA . HIS A 1 94 ? -11.214 8.634 -6.083 1.00 95.75 94 HIS A CA 1
ATOM 797 C C . HIS A 1 94 ? -11.346 7.481 -5.073 1.00 95.75 94 HIS A C 1
ATOM 799 O O . HIS A 1 94 ? -12.171 6.587 -5.279 1.00 95.75 94 HIS A O 1
ATOM 805 N N . MET A 1 95 ? -10.586 7.505 -3.969 1.00 94.75 95 MET A N 1
ATOM 806 C CA . MET A 1 95 ? -10.680 6.475 -2.924 1.00 94.75 95 MET A CA 1
ATOM 807 C C . MET A 1 95 ? -12.080 6.410 -2.304 1.00 94.75 95 MET A C 1
ATOM 809 O O . MET A 1 95 ? -12.603 5.318 -2.074 1.00 94.75 95 MET A O 1
ATOM 813 N N . LYS A 1 96 ? -12.717 7.564 -2.103 1.00 94.50 96 LYS A N 1
ATOM 814 C CA . LYS A 1 96 ? -14.063 7.649 -1.542 1.00 94.50 96 LYS A CA 1
ATOM 815 C C . LYS A 1 96 ? -15.131 7.135 -2.502 1.00 94.50 96 LYS A C 1
ATOM 817 O O . LYS A 1 96 ? -15.944 6.306 -2.119 1.00 94.50 96 LYS A O 1
ATOM 822 N N . GLU A 1 97 ? -15.135 7.605 -3.743 1.00 95.25 97 GLU A N 1
ATOM 823 C CA . GLU A 1 97 ? -16.191 7.290 -4.711 1.00 95.25 97 GLU A CA 1
ATOM 824 C C . GLU A 1 97 ? -16.050 5.886 -5.306 1.00 95.25 97 GLU A C 1
ATOM 826 O O . GLU A 1 97 ? -17.051 5.216 -5.553 1.00 95.25 97 GLU A O 1
ATOM 831 N N . THR A 1 98 ? -14.815 5.423 -5.524 1.00 94.25 98 THR A N 1
ATOM 832 C CA . THR A 1 98 ? -14.549 4.140 -6.198 1.00 94.25 98 THR A CA 1
ATOM 833 C C . THR A 1 98 ? -14.424 2.983 -5.212 1.00 94.25 98 THR A C 1
ATOM 835 O O . THR A 1 98 ? -14.803 1.856 -5.530 1.00 94.25 98 THR A O 1
ATOM 838 N N . HIS A 1 99 ? -13.879 3.241 -4.019 1.00 94.31 99 HIS A N 1
ATOM 839 C CA . HIS A 1 99 ? -13.531 2.197 -3.051 1.00 94.31 99 HIS A CA 1
ATOM 840 C C . HIS A 1 99 ? -14.272 2.319 -1.715 1.00 94.31 99 HIS A C 1
ATOM 842 O O . HIS A 1 99 ? -13.998 1.527 -0.816 1.00 94.31 99 HIS A O 1
ATOM 848 N N . ASP A 1 100 ? -15.200 3.277 -1.586 1.00 93.50 100 ASP A N 1
ATOM 849 C CA . ASP A 1 100 ? -15.915 3.588 -0.338 1.00 93.50 100 ASP A CA 1
ATOM 850 C C . ASP A 1 100 ? -14.953 3.779 0.851 1.00 93.50 100 ASP A C 1
ATOM 852 O O . ASP A 1 100 ? -15.226 3.396 1.989 1.00 93.50 100 ASP A O 1
ATOM 856 N N . PHE A 1 101 ? -13.771 4.339 0.566 1.00 95.19 101 PHE A N 1
ATOM 857 C CA . PHE A 1 101 ? -12.712 4.561 1.540 1.00 95.19 101 PHE A CA 1
ATOM 858 C C . PHE A 1 101 ? -12.460 6.054 1.736 1.00 95.19 101 PHE A C 1
ATOM 860 O O . PHE A 1 101 ? -11.922 6.736 0.865 1.00 95.19 101 PHE A O 1
ATOM 867 N N . ASP A 1 102 ? -12.817 6.557 2.914 1.00 93.94 102 ASP A N 1
ATOM 868 C CA . ASP A 1 102 ? -12.656 7.957 3.296 1.00 93.94 102 ASP A CA 1
ATOM 869 C C . ASP A 1 102 ? -11.540 8.097 4.347 1.00 93.94 102 ASP A C 1
ATOM 871 O O . ASP A 1 102 ? -11.765 7.987 5.558 1.00 93.94 102 ASP A O 1
ATOM 875 N N . LEU A 1 103 ? -10.311 8.335 3.871 1.00 90.56 103 LEU A N 1
ATOM 876 C CA . LEU A 1 103 ? -9.136 8.509 4.734 1.00 90.56 103 LEU A CA 1
ATOM 877 C C . LEU A 1 103 ? -9.288 9.714 5.672 1.00 90.56 103 LEU A C 1
ATOM 879 O O . LEU A 1 103 ? -8.887 9.647 6.834 1.00 90.56 103 LEU A O 1
ATOM 883 N N . HIS A 1 104 ? -9.885 10.803 5.181 1.00 89.56 104 HIS A N 1
ATOM 884 C CA . HIS A 1 104 ? -10.107 12.009 5.972 1.00 89.56 104 HIS A CA 1
ATOM 885 C C . HIS A 1 104 ? -11.061 11.726 7.138 1.00 89.56 104 HIS A C 1
ATOM 887 O O . HIS A 1 104 ? -10.788 12.100 8.277 1.00 89.56 104 HIS A O 1
ATOM 893 N N . LYS A 1 105 ? -12.151 10.995 6.885 1.00 90.94 105 LYS A N 1
ATOM 894 C CA . LYS A 1 105 ? -13.076 10.557 7.933 1.00 90.94 105 LYS A CA 1
ATOM 895 C C . LYS A 1 105 ? -12.383 9.678 8.979 1.00 90.94 105 LYS A C 1
ATOM 897 O O . LYS A 1 105 ? -12.528 9.957 10.165 1.00 90.94 105 LYS A O 1
ATOM 902 N N . LEU A 1 106 ? -11.586 8.687 8.564 1.00 90.75 106 LEU A N 1
ATOM 903 C CA . LEU A 1 106 ? -10.832 7.833 9.498 1.00 90.75 106 LEU A CA 1
ATOM 904 C C . LEU A 1 106 ? -9.850 8.632 10.359 1.00 90.75 106 LEU A C 1
ATOM 906 O O . LEU A 1 106 ? -9.753 8.394 11.562 1.00 90.75 106 LEU A O 1
ATOM 910 N N . ARG A 1 107 ? -9.147 9.599 9.758 1.00 88.75 107 ARG A N 1
ATOM 911 C CA . ARG A 1 107 ? -8.244 10.505 10.478 1.00 88.75 107 ARG A CA 1
ATOM 912 C C . ARG A 1 107 ? -8.976 11.252 11.588 1.00 88.75 107 ARG A C 1
ATOM 914 O O . ARG A 1 107 ? -8.466 11.297 12.704 1.00 88.75 107 ARG A O 1
ATOM 921 N N . MET A 1 108 ? -10.148 11.810 11.289 1.00 88.19 108 MET A N 1
ATOM 922 C CA . MET A 1 108 ? -10.934 12.573 12.261 1.00 88.19 108 MET A CA 1
ATOM 923 C C . MET A 1 108 ? -11.547 11.679 13.345 1.00 88.19 108 MET A C 1
ATOM 925 O O . MET A 1 108 ? -11.505 12.032 14.519 1.00 88.19 108 MET A O 1
ATOM 929 N N . GLU A 1 109 ? -12.082 10.512 12.980 1.00 90.38 109 GLU A N 1
ATOM 930 C CA . GLU A 1 109 ? -12.718 9.583 13.927 1.00 90.38 109 GLU A CA 1
ATOM 931 C C . GLU A 1 109 ? -11.721 8.964 14.913 1.00 90.38 109 GLU A C 1
ATOM 933 O O . GLU A 1 109 ? -12.046 8.778 16.085 1.00 90.38 109 GLU A O 1
ATOM 938 N N . LEU A 1 110 ? -10.504 8.662 14.453 1.00 87.25 110 LEU A N 1
ATOM 939 C CA . LEU A 1 110 ? -9.450 8.059 15.273 1.00 87.25 110 LEU A CA 1
ATOM 940 C C . LEU A 1 110 ? -8.457 9.085 15.839 1.00 87.25 110 LEU A C 1
ATOM 942 O O . LEU A 1 110 ? -7.548 8.699 16.572 1.00 87.25 110 LEU A O 1
ATOM 946 N N . ASN A 1 111 ? -8.622 10.371 15.510 1.00 88.31 111 ASN A N 1
ATOM 947 C CA . ASN A 1 111 ? -7.717 11.462 15.878 1.00 88.31 111 ASN A CA 1
ATOM 948 C C . ASN A 1 111 ? -6.239 11.140 15.563 1.00 88.31 111 ASN A C 1
ATOM 950 O O . ASN A 1 111 ? -5.364 11.200 16.431 1.00 88.31 111 ASN A O 1
ATOM 954 N N . LEU A 1 112 ? -5.972 10.729 14.318 1.00 88.12 112 LEU A N 1
ATOM 955 C CA . LEU A 1 112 ? -4.655 10.236 13.905 1.00 88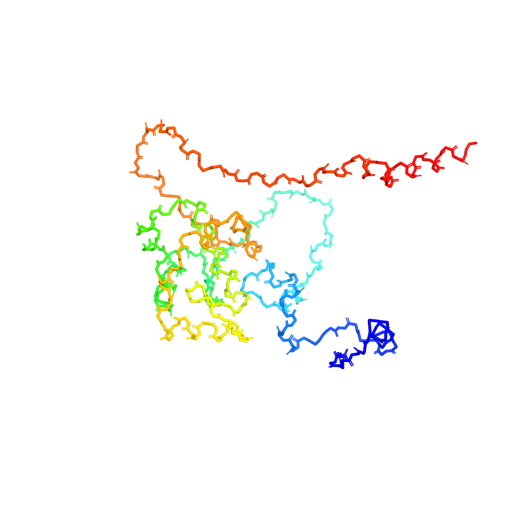.12 112 LEU A CA 1
ATOM 956 C C . LEU A 1 112 ? -3.637 11.371 13.751 1.00 88.12 112 LEU A C 1
ATOM 958 O O . LEU A 1 112 ? -3.779 12.238 12.886 1.00 88.12 112 LEU A O 1
ATOM 962 N N . ARG A 1 113 ? -2.542 11.290 14.512 1.00 89.31 113 ARG A N 1
ATOM 963 C CA . ARG A 1 113 ? -1.345 12.125 14.307 1.00 89.31 113 ARG A CA 1
ATOM 964 C C . ARG A 1 113 ? -0.643 11.759 13.001 1.00 89.31 113 ARG A C 1
ATOM 966 O O . ARG A 1 113 ? -0.783 10.626 12.535 1.00 89.31 113 ARG A O 1
ATOM 973 N N . PHE A 1 114 ? 0.179 12.659 12.459 1.00 90.19 114 PHE A N 1
ATOM 974 C CA . PHE A 1 114 ? 0.906 12.452 11.198 1.00 90.19 114 PHE A CA 1
ATOM 975 C C . PHE A 1 114 ? 1.544 11.055 11.068 1.00 90.19 114 PHE A C 1
ATOM 977 O O . PHE A 1 114 ? 1.217 10.289 10.164 1.00 90.19 114 PHE A O 1
ATOM 984 N N . TYR A 1 115 ? 2.381 10.648 12.026 1.00 90.75 115 TYR A N 1
ATOM 985 C CA . TYR A 1 115 ? 3.050 9.343 11.965 1.00 90.75 115 TYR A CA 1
ATOM 986 C C . TYR A 1 115 ? 2.103 8.143 12.083 1.00 90.75 115 TYR A C 1
ATOM 988 O O . TYR A 1 115 ? 2.395 7.073 11.550 1.00 90.75 115 TYR A O 1
ATOM 996 N N . GLN A 1 116 ? 0.971 8.295 12.770 1.00 91.50 116 GLN A N 1
ATOM 997 C CA . GLN A 1 116 ? -0.043 7.243 12.831 1.00 91.50 116 GLN A CA 1
ATOM 998 C C . GLN A 1 116 ? -0.767 7.116 11.487 1.00 91.50 116 GLN A C 1
ATOM 1000 O O . GLN A 1 116 ? -1.039 5.996 11.058 1.00 91.50 116 GLN A O 1
ATOM 1005 N N . GLN A 1 117 ? -0.987 8.228 10.776 1.00 92.88 117 GLN A N 1
ATOM 1006 C CA . GLN A 1 117 ? -1.486 8.203 9.397 1.00 92.88 117 GLN A CA 1
ATOM 1007 C C . GLN A 1 117 ? -0.504 7.460 8.475 1.00 92.88 117 GLN A C 1
ATOM 1009 O O . GLN A 1 117 ? -0.917 6.554 7.752 1.00 92.88 117 GLN A O 1
ATOM 1014 N N . VAL A 1 118 ? 0.801 7.760 8.566 1.00 93.19 118 VAL A N 1
ATOM 1015 C CA . VAL A 1 118 ? 1.854 7.058 7.804 1.00 93.19 118 VAL A CA 1
ATOM 1016 C C . VAL A 1 118 ? 1.814 5.550 8.065 1.00 93.19 118 VAL A C 1
ATOM 1018 O O . VAL A 1 118 ? 1.768 4.753 7.126 1.00 93.19 118 VAL A O 1
ATOM 1021 N N . LYS A 1 119 ? 1.777 5.142 9.340 1.00 94.81 119 LYS A N 1
ATOM 1022 C CA . LYS A 1 119 ? 1.709 3.723 9.722 1.00 94.81 119 LYS A CA 1
ATOM 1023 C C . LYS A 1 119 ? 0.450 3.041 9.201 1.00 94.81 119 LYS A C 1
ATOM 1025 O O . LYS A 1 119 ? 0.542 1.917 8.716 1.00 94.81 119 LYS A O 1
ATOM 1030 N N . LEU A 1 120 ? -0.706 3.701 9.271 1.00 95.12 120 LEU A N 1
ATOM 1031 C CA . LEU A 1 120 ? -1.969 3.162 8.770 1.00 95.12 120 LEU A CA 1
ATOM 1032 C C . LEU A 1 120 ? -1.920 2.934 7.254 1.00 95.12 120 LEU A C 1
ATOM 1034 O O . LEU A 1 120 ? -2.273 1.855 6.776 1.00 95.12 120 LEU A O 1
ATOM 1038 N N . VAL A 1 121 ? -1.445 3.926 6.502 1.00 95.06 121 VAL A N 1
ATOM 1039 C CA . VAL A 1 121 ? -1.303 3.830 5.046 1.00 95.06 121 VAL A CA 1
ATOM 1040 C C . VAL A 1 121 ? -0.352 2.689 4.674 1.00 95.06 121 VAL A C 1
ATOM 1042 O O . VAL A 1 121 ? -0.710 1.818 3.875 1.00 95.06 121 VAL A O 1
ATOM 1045 N N . ASN A 1 122 ? 0.818 2.626 5.315 1.00 95.31 122 ASN A N 1
ATOM 1046 C CA . ASN A 1 122 ? 1.780 1.542 5.114 1.00 95.31 122 ASN A CA 1
ATOM 1047 C C . ASN A 1 122 ? 1.221 0.179 5.516 1.00 95.31 122 ASN A C 1
ATOM 1049 O O . ASN A 1 122 ? 1.482 -0.821 4.850 1.00 95.31 122 ASN A O 1
ATOM 1053 N N . TYR A 1 123 ? 0.427 0.115 6.580 1.00 95.94 123 TYR A N 1
ATOM 1054 C CA . TYR A 1 123 ? -0.234 -1.113 6.986 1.00 95.94 123 TYR A CA 1
ATOM 1055 C C . TYR A 1 123 ? -1.174 -1.629 5.896 1.00 95.94 123 TYR A C 1
ATOM 1057 O O . TYR A 1 123 ? -1.023 -2.776 5.472 1.00 95.94 123 TYR A O 1
ATOM 1065 N N . ILE A 1 124 ? -2.096 -0.789 5.413 1.00 95.50 124 ILE A N 1
ATOM 1066 C CA . ILE A 1 124 ? -3.064 -1.151 4.367 1.00 95.50 124 ILE A CA 1
ATOM 1067 C C . ILE A 1 124 ? -2.326 -1.624 3.115 1.00 95.50 124 ILE A C 1
ATOM 1069 O O . ILE A 1 124 ? -2.570 -2.735 2.635 1.00 95.50 124 ILE A O 1
ATOM 1073 N N . ARG A 1 125 ? -1.359 -0.828 2.645 1.00 94.12 125 ARG A N 1
ATOM 1074 C CA . ARG A 1 125 ? -0.521 -1.156 1.488 1.00 94.12 125 ARG A CA 1
ATOM 1075 C C . ARG A 1 125 ? 0.177 -2.500 1.649 1.00 94.12 125 ARG A C 1
ATOM 1077 O O . ARG A 1 125 ? 0.077 -3.356 0.770 1.00 94.12 125 ARG A O 1
ATOM 1084 N N . ARG A 1 126 ? 0.803 -2.744 2.801 1.00 93.00 126 ARG A N 1
ATOM 1085 C CA . ARG A 1 126 ? 1.495 -4.004 3.086 1.00 93.00 126 ARG A CA 1
ATOM 1086 C C . ARG A 1 126 ? 0.555 -5.202 3.148 1.00 93.00 126 ARG A C 1
ATOM 1088 O O . ARG A 1 126 ? 0.937 -6.270 2.673 1.00 93.00 126 ARG A O 1
ATOM 1095 N N . GLN A 1 127 ? -0.641 -5.060 3.723 1.00 94.69 127 GLN A N 1
ATOM 1096 C CA . GLN A 1 127 ? -1.613 -6.158 3.759 1.00 94.69 127 GLN A CA 1
ATOM 1097 C C . GLN A 1 127 ? -2.073 -6.522 2.345 1.00 94.69 127 GLN A C 1
ATOM 1099 O O . GLN A 1 127 ? -1.986 -7.690 1.965 1.00 94.69 127 GLN A O 1
ATOM 1104 N N . ILE A 1 128 ? -2.454 -5.527 1.537 1.00 92.62 128 ILE A N 1
ATOM 1105 C CA . ILE A 1 128 ? -2.894 -5.754 0.155 1.00 92.62 128 ILE A CA 1
ATOM 1106 C C . ILE A 1 128 ? -1.759 -6.369 -0.676 1.00 92.62 128 ILE A C 1
ATOM 1108 O O . ILE A 1 128 ? -1.979 -7.359 -1.370 1.00 92.62 128 ILE A O 1
ATOM 1112 N N . HIS A 1 129 ? -0.530 -5.856 -0.552 1.00 89.75 129 HIS A N 1
ATOM 1113 C CA . HIS A 1 129 ? 0.646 -6.419 -1.222 1.00 89.75 129 HIS A CA 1
ATOM 1114 C C . HIS A 1 129 ? 0.896 -7.889 -0.835 1.00 89.75 129 HIS A C 1
ATOM 1116 O O . HIS A 1 129 ? 1.287 -8.714 -1.655 1.00 89.75 129 HIS A O 1
ATOM 1122 N N . GLN A 1 130 ? 0.665 -8.256 0.427 1.00 90.44 130 GLN A N 1
ATOM 1123 C CA . GLN A 1 130 ? 0.816 -9.633 0.908 1.00 90.44 130 GLN A CA 1
ATOM 1124 C C . GLN A 1 130 ? -0.389 -10.533 0.596 1.00 90.44 130 GLN A C 1
ATOM 1126 O O . GLN A 1 130 ? -0.472 -11.634 1.142 1.00 90.44 130 GLN A O 1
ATOM 1131 N N . SER A 1 131 ? -1.299 -10.079 -0.271 1.00 92.81 131 SER A N 1
ATOM 1132 C CA . SER A 1 131 ? -2.561 -10.742 -0.598 1.00 92.81 131 SER A CA 1
ATOM 1133 C C . SER A 1 131 ? -3.381 -11.093 0.652 1.00 92.81 131 SER A C 1
ATOM 1135 O O . SER A 1 131 ? -3.891 -12.201 0.809 1.00 92.81 131 SER A O 1
ATOM 1137 N N . ARG A 1 132 ? -3.477 -10.144 1.591 1.00 94.94 132 ARG A N 1
ATOM 1138 C CA . ARG A 1 132 ? -4.192 -10.297 2.861 1.00 94.94 132 ARG A CA 1
ATOM 1139 C C . ARG A 1 132 ? -5.156 -9.138 3.085 1.00 94.94 132 ARG A C 1
ATOM 1141 O O . ARG A 1 132 ? -4.802 -7.980 2.883 1.00 94.94 132 ARG A O 1
ATOM 1148 N N . CYS A 1 133 ? -6.371 -9.429 3.539 1.00 96.00 133 CYS A N 1
ATOM 1149 C CA . CYS A 1 133 ? -7.313 -8.380 3.922 1.00 96.00 133 CYS A CA 1
ATOM 1150 C C . CYS A 1 133 ? -6.843 -7.697 5.214 1.00 96.00 133 CYS A C 1
ATOM 1152 O O . CYS A 1 133 ? -6.567 -8.370 6.207 1.00 96.00 133 CYS A O 1
ATOM 1154 N N . TYR A 1 134 ? -6.795 -6.363 5.239 1.00 94.81 134 TYR A N 1
ATOM 1155 C CA . TYR A 1 134 ? -6.415 -5.621 6.444 1.00 94.81 134 TYR A CA 1
ATOM 1156 C C . TYR A 1 134 ? -7.494 -5.635 7.535 1.00 94.81 134 TYR A C 1
ATOM 1158 O O . TYR A 1 134 ? -7.151 -5.530 8.705 1.00 94.81 134 TYR A O 1
ATOM 1166 N N . GLY A 1 135 ? -8.773 -5.817 7.195 1.00 93.50 135 GLY A N 1
ATOM 1167 C CA . GLY A 1 135 ? -9.865 -5.848 8.174 1.00 93.50 135 GLY A CA 1
ATOM 1168 C C . GLY A 1 135 ? -9.969 -7.184 8.915 1.00 93.50 135 GLY A C 1
ATOM 1169 O O . GLY A 1 135 ? -9.901 -7.230 10.141 1.00 93.50 135 GLY A O 1
ATOM 1170 N N . CYS A 1 136 ? -10.101 -8.292 8.178 1.00 94.19 136 CYS A N 1
ATOM 1171 C CA . CYS A 1 136 ? -10.319 -9.629 8.753 1.00 94.19 136 CYS A CA 1
ATOM 1172 C C . CYS A 1 136 ? -9.071 -10.519 8.788 1.00 94.19 136 CYS A C 1
ATOM 1174 O O . CYS A 1 136 ? -9.123 -11.605 9.358 1.00 94.19 136 CYS A O 1
ATOM 1176 N N . GLN A 1 137 ? -7.952 -10.076 8.200 1.00 93.44 137 GLN A N 1
ATOM 1177 C CA . GLN A 1 137 ? -6.686 -10.812 8.164 1.00 93.44 137 GLN A CA 1
ATOM 1178 C C . GLN A 1 137 ? -6.688 -12.110 7.325 1.00 93.44 137 GLN A C 1
ATOM 1180 O O . GLN A 1 137 ? -5.688 -12.841 7.357 1.00 93.44 137 GLN A O 1
ATOM 1185 N N . GLU A 1 138 ? -7.750 -12.384 6.561 1.00 95.19 138 GLU A N 1
ATOM 1186 C CA . GLU A 1 138 ? -7.828 -13.515 5.627 1.00 95.19 138 GLU A CA 1
ATOM 1187 C C . GLU A 1 138 ? -6.833 -13.369 4.472 1.00 95.19 138 GLU A C 1
ATOM 1189 O O . GLU A 1 138 ? -6.543 -12.259 4.019 1.00 95.19 138 GLU A O 1
ATOM 1194 N N . LYS A 1 139 ? -6.288 -14.501 4.016 1.00 95.25 139 LYS A N 1
ATOM 1195 C CA . LYS A 1 139 ? -5.316 -14.574 2.921 1.00 95.25 139 LYS A CA 1
ATOM 1196 C C . LYS A 1 139 ? -5.990 -15.038 1.640 1.00 95.25 139 LYS A C 1
ATOM 1198 O O . LYS A 1 139 ? -6.857 -15.905 1.683 1.00 95.25 139 LYS A O 1
ATOM 1203 N N . PHE A 1 140 ? -5.513 -14.504 0.530 1.00 94.38 140 PHE A N 1
ATOM 1204 C CA . PHE A 1 140 ? -6.015 -14.762 -0.808 1.00 94.38 140 PHE A CA 1
ATOM 1205 C C . PHE A 1 140 ? -4.853 -15.075 -1.749 1.00 94.38 140 PHE A C 1
ATOM 1207 O O . PHE A 1 140 ? -3.693 -14.807 -1.428 1.00 94.38 140 PHE A O 1
ATOM 1214 N N . ASP A 1 141 ? -5.177 -15.630 -2.913 1.00 89.19 141 ASP A N 1
ATOM 1215 C CA . ASP A 1 141 ? -4.178 -16.049 -3.896 1.00 89.19 141 ASP A CA 1
ATOM 1216 C C . ASP A 1 141 ? -3.668 -14.878 -4.750 1.00 89.19 141 ASP A C 1
ATOM 1218 O O . ASP A 1 141 ? -2.555 -14.932 -5.272 1.00 89.19 141 ASP A O 1
ATOM 1222 N N . SER A 1 142 ? -4.450 -13.801 -4.879 1.00 89.44 142 SER A N 1
ATOM 1223 C CA . SER A 1 142 ? -4.068 -12.619 -5.653 1.00 89.44 142 SER A CA 1
ATOM 1224 C C . SER A 1 142 ? -4.550 -11.303 -5.036 1.00 89.44 142 SER A C 1
ATOM 1226 O O . SER A 1 142 ? -5.537 -11.257 -4.296 1.00 89.44 142 SER A O 1
ATOM 1228 N N . ARG A 1 143 ? -3.897 -10.193 -5.417 1.00 88.94 143 ARG A N 1
ATOM 1229 C CA . ARG A 1 143 ? -4.325 -8.822 -5.075 1.00 88.94 143 ARG A CA 1
ATOM 1230 C C . ARG A 1 143 ? -5.782 -8.570 -5.472 1.00 88.94 143 ARG A C 1
ATOM 1232 O O . ARG A 1 143 ? -6.537 -8.002 -4.688 1.00 88.94 143 ARG A O 1
ATOM 1239 N N . ALA A 1 144 ? -6.186 -9.009 -6.664 1.00 90.81 144 ALA A N 1
ATOM 1240 C CA . ALA A 1 144 ? -7.548 -8.826 -7.159 1.00 90.81 144 ALA A CA 1
ATOM 1241 C C . ALA A 1 144 ? -8.586 -9.509 -6.252 1.00 90.81 144 ALA A C 1
ATOM 1243 O O . ALA A 1 144 ? -9.656 -8.953 -6.007 1.00 90.81 144 ALA A O 1
ATOM 1244 N N . ASP A 1 145 ? -8.264 -10.682 -5.707 1.00 93.75 145 ASP A N 1
ATOM 1245 C CA . ASP A 1 145 ? -9.153 -11.416 -4.803 1.00 93.75 145 ASP A CA 1
ATOM 1246 C C . ASP A 1 145 ? -9.325 -10.702 -3.462 1.00 93.75 145 ASP A C 1
ATOM 1248 O O . ASP A 1 145 ? -10.453 -10.579 -2.983 1.00 93.75 145 ASP A O 1
ATOM 1252 N N . VAL A 1 146 ? -8.237 -10.154 -2.902 1.00 94.75 146 VAL A N 1
ATOM 1253 C CA . VAL A 1 146 ? -8.298 -9.331 -1.682 1.00 94.75 146 VAL A CA 1
ATOM 1254 C C . VAL A 1 146 ? -9.220 -8.135 -1.883 1.00 94.75 146 VAL A C 1
ATOM 1256 O O . VAL A 1 146 ? -10.071 -7.864 -1.040 1.00 94.75 146 VAL A O 1
ATOM 1259 N N . LEU A 1 147 ? -9.059 -7.415 -2.996 1.00 93.50 147 LEU A N 1
ATOM 1260 C CA . LEU A 1 147 ? -9.841 -6.213 -3.282 1.00 93.50 147 LEU A CA 1
ATOM 1261 C C . LEU A 1 147 ? -11.325 -6.542 -3.464 1.00 93.50 147 LEU A C 1
ATOM 1263 O O . LEU A 1 147 ? -12.175 -5.863 -2.888 1.00 93.50 147 LEU A O 1
ATOM 1267 N N . ARG A 1 148 ? -11.646 -7.626 -4.186 1.00 94.50 148 ARG A N 1
ATOM 1268 C CA . ARG A 1 148 ? -13.030 -8.112 -4.308 1.00 94.50 148 ARG A CA 1
ATOM 1269 C C . ARG A 1 148 ? -13.624 -8.471 -2.950 1.00 94.50 148 ARG A C 1
ATOM 1271 O O . ARG A 1 148 ? -14.765 -8.107 -2.687 1.00 94.50 148 ARG A O 1
ATOM 1278 N N . HIS A 1 149 ? -12.859 -9.142 -2.091 1.00 95.88 149 HIS A N 1
ATOM 1279 C CA . HIS A 1 149 ? -13.295 -9.473 -0.737 1.00 95.88 149 HIS A CA 1
ATOM 1280 C C . HIS A 1 149 ? -13.543 -8.221 0.116 1.00 95.88 149 HIS A C 1
ATOM 1282 O O . HIS A 1 149 ? -14.574 -8.137 0.776 1.00 95.88 149 HIS A O 1
ATOM 1288 N N . ILE A 1 150 ? -12.636 -7.236 0.085 1.00 94.94 150 ILE A N 1
ATOM 1289 C CA . ILE A 1 150 ? -12.780 -5.994 0.861 1.00 94.94 150 ILE A CA 1
ATOM 1290 C C . ILE A 1 150 ? -14.096 -5.292 0.522 1.00 94.94 150 ILE A C 1
ATOM 1292 O O . ILE A 1 150 ? -14.796 -4.844 1.428 1.00 94.94 150 ILE A O 1
ATOM 1296 N N . VAL A 1 151 ? -14.438 -5.227 -0.766 1.00 92.69 151 VAL A N 1
ATOM 1297 C CA . VAL A 1 151 ? -15.691 -4.621 -1.229 1.00 92.69 151 VAL A CA 1
ATOM 1298 C C . VAL A 1 151 ? -16.897 -5.480 -0.842 1.00 92.69 151 VAL A C 1
ATOM 1300 O O . VAL A 1 151 ? -17.864 -4.954 -0.301 1.00 92.69 151 VAL A O 1
ATOM 1303 N N . ALA A 1 152 ? -16.845 -6.796 -1.075 1.00 93.75 152 ALA A N 1
ATOM 1304 C CA . ALA A 1 152 ? -17.969 -7.701 -0.820 1.00 93.75 152 ALA A CA 1
ATOM 1305 C C . ALA A 1 152 ? -18.368 -7.777 0.664 1.00 93.75 152 ALA A C 1
ATOM 1307 O O . ALA A 1 152 ? -19.556 -7.792 0.977 1.00 93.75 152 ALA A O 1
ATOM 1308 N N . GLU A 1 153 ? -17.387 -7.782 1.569 1.00 93.94 153 GLU A N 1
ATOM 1309 C CA . GLU A 1 153 ? -17.604 -7.865 3.020 1.00 93.94 153 GLU A CA 1
ATOM 1310 C C . GLU A 1 153 ? -17.693 -6.486 3.700 1.00 93.94 153 GLU A C 1
ATOM 1312 O O . GLU A 1 153 ? -17.822 -6.394 4.922 1.00 93.94 153 GLU A O 1
ATOM 1317 N N . GLY A 1 154 ? -17.600 -5.391 2.933 1.00 91.69 154 GLY A N 1
ATOM 1318 C CA . GLY A 1 154 ? -17.648 -4.031 3.477 1.00 91.69 154 GLY A CA 1
ATOM 1319 C C . GLY A 1 154 ? -16.488 -3.720 4.430 1.00 91.69 154 GLY A C 1
ATOM 1320 O O . GLY A 1 154 ? -16.652 -3.003 5.417 1.00 91.69 154 GLY A O 1
ATOM 1321 N N . HIS A 1 155 ? -15.302 -4.272 4.165 1.00 94.19 155 HIS A N 1
ATOM 1322 C CA . HIS A 1 155 ? -14.105 -4.049 4.977 1.00 94.19 155 HIS A CA 1
ATOM 1323 C C . HIS A 1 155 ? -13.360 -2.751 4.636 1.00 94.19 155 HIS A C 1
ATOM 1325 O O . HIS A 1 155 ? -12.390 -2.442 5.323 1.00 94.19 155 HIS A O 1
ATOM 1331 N N . ALA A 1 156 ? -13.819 -1.974 3.643 1.00 92.38 156 ALA A N 1
ATOM 1332 C CA . ALA A 1 156 ? -13.190 -0.724 3.204 1.00 92.38 156 ALA A CA 1
ATOM 1333 C C . ALA A 1 156 ? -12.818 0.184 4.394 1.00 92.38 156 ALA A C 1
ATOM 1335 O O . ALA A 1 156 ? -11.642 0.449 4.632 1.00 92.38 156 ALA A O 1
ATOM 1336 N N . MET A 1 157 ? -13.803 0.537 5.222 1.00 93.81 157 MET A N 1
ATOM 1337 C CA . MET A 1 157 ? -13.635 1.412 6.392 1.00 93.81 157 MET A CA 1
ATOM 1338 C C . MET A 1 157 ? -13.425 0.660 7.718 1.00 93.81 157 MET A C 1
ATOM 1340 O O . MET A 1 157 ? -13.288 1.282 8.771 1.00 93.81 157 MET A O 1
ATOM 1344 N N . LYS A 1 158 ? -13.410 -0.679 7.707 1.00 91.75 158 LYS A N 1
ATOM 1345 C CA . LYS A 1 158 ? -13.330 -1.497 8.925 1.00 91.75 158 LYS A CA 1
ATOM 1346 C C . LYS A 1 158 ? -11.879 -1.834 9.253 1.00 91.75 158 LYS A C 1
ATOM 1348 O O . LYS A 1 158 ? -11.347 -2.859 8.824 1.00 91.75 158 LYS A O 1
ATOM 1353 N N . LEU A 1 159 ? -11.247 -0.964 10.032 1.00 90.81 159 LEU A N 1
ATOM 1354 C CA . LEU A 1 159 ? -9.884 -1.179 10.506 1.00 90.81 159 LEU A CA 1
ATOM 1355 C C . LEU A 1 159 ? -9.836 -2.173 11.679 1.00 90.81 159 LEU A C 1
ATOM 1357 O O . LEU A 1 159 ? -10.766 -2.220 12.490 1.00 90.81 159 LEU A O 1
ATOM 1361 N N . PRO A 1 160 ? -8.757 -2.968 11.791 1.00 92.19 160 PRO A N 1
ATOM 1362 C CA . PRO A 1 160 ? -8.494 -3.752 12.989 1.00 92.19 160 PRO A CA 1
ATOM 1363 C C . PRO A 1 160 ? -8.077 -2.835 14.148 1.00 92.19 160 PRO A C 1
ATOM 1365 O O . PRO A 1 160 ? -7.878 -1.630 13.976 1.00 92.19 160 PRO A O 1
ATOM 1368 N N . ASP A 1 161 ? -7.916 -3.424 15.334 1.00 91.75 161 ASP A N 1
ATOM 1369 C CA . ASP A 1 161 ? -7.460 -2.708 16.527 1.00 91.75 161 ASP A CA 1
ATOM 1370 C C . ASP A 1 161 ? -6.160 -1.926 16.264 1.00 91.75 161 ASP A C 1
ATOM 1372 O O . ASP A 1 161 ? -5.278 -2.413 15.548 1.00 91.75 161 ASP A O 1
ATOM 1376 N N . ILE A 1 162 ? -6.035 -0.739 16.871 1.00 91.94 162 ILE A N 1
ATOM 1377 C CA . ILE A 1 162 ? -4.890 0.173 16.712 1.00 91.94 162 ILE A CA 1
ATOM 1378 C C . ILE A 1 162 ? -3.563 -0.548 16.956 1.00 91.94 162 ILE A C 1
ATOM 1380 O O . ILE A 1 162 ? -2.620 -0.382 16.187 1.00 91.94 162 ILE A O 1
ATOM 1384 N N . SER A 1 163 ? -3.502 -1.447 17.939 1.00 92.38 163 SER A N 1
ATOM 1385 C CA . SER A 1 163 ? -2.302 -2.241 18.233 1.00 92.38 163 SER A CA 1
ATOM 1386 C C . SER A 1 163 ? -1.843 -3.141 17.077 1.00 92.38 163 SER A C 1
ATOM 1388 O O . SER A 1 163 ? -0.688 -3.561 17.045 1.00 92.38 163 SER A O 1
ATOM 1390 N N . THR A 1 164 ? -2.702 -3.435 16.099 1.00 92.56 164 THR A N 1
ATOM 1391 C CA . THR A 1 164 ? -2.362 -4.280 14.942 1.00 92.56 164 THR A CA 1
ATOM 1392 C C . THR A 1 164 ? -1.510 -3.533 13.915 1.00 92.56 164 THR A C 1
ATOM 1394 O O . THR A 1 164 ? -0.645 -4.131 13.265 1.00 92.56 164 THR A O 1
ATOM 1397 N N . TRP A 1 165 ? -1.758 -2.233 13.751 1.00 94.06 165 TRP A N 1
ATOM 1398 C CA . TRP A 1 165 ? -1.165 -1.417 12.692 1.00 94.06 165 TRP A CA 1
ATOM 1399 C C . TRP A 1 165 ? -0.302 -0.267 13.216 1.00 94.06 165 TRP A C 1
ATOM 1401 O O . TRP A 1 165 ? 0.602 0.168 12.508 1.00 94.06 165 TRP A O 1
ATOM 1411 N N . ASP A 1 166 ? -0.478 0.179 14.460 1.00 94.12 166 ASP A N 1
ATOM 1412 C CA . ASP A 1 166 ? 0.389 1.173 15.099 1.00 94.12 166 ASP A CA 1
ATOM 1413 C C . ASP A 1 166 ? 1.669 0.514 15.643 1.00 94.12 166 ASP A C 1
ATOM 1415 O O . ASP A 1 166 ? 1.959 0.498 16.836 1.00 94.12 166 ASP A O 1
ATOM 1419 N N . GLN A 1 167 ? 2.427 -0.109 14.739 1.00 92.56 167 GLN A N 1
ATOM 1420 C CA . GLN A 1 167 ? 3.669 -0.813 15.050 1.00 92.56 167 GLN A CA 1
ATOM 1421 C C . GLN A 1 167 ? 4.864 -0.127 14.376 1.00 92.56 167 GLN A C 1
ATOM 1423 O O . GLN A 1 167 ? 4.734 0.361 13.248 1.00 92.56 167 GLN A O 1
ATOM 1428 N N . PRO A 1 168 ? 6.061 -0.136 14.994 1.00 91.75 168 PRO A N 1
ATOM 1429 C CA . PRO A 1 168 ? 7.247 0.525 14.440 1.00 91.75 168 PRO A CA 1
ATOM 1430 C C . PRO A 1 168 ? 7.635 0.044 13.038 1.00 91.75 168 PRO A C 1
ATOM 1432 O O . PRO A 1 168 ? 8.133 0.804 12.217 1.00 91.75 168 PRO A O 1
ATOM 1435 N N . GLN A 1 169 ? 7.353 -1.217 12.722 1.00 90.25 169 GLN A N 1
ATOM 1436 C CA . GLN A 1 169 ? 7.612 -1.802 11.406 1.00 90.25 169 GLN A CA 1
ATOM 1437 C C . GLN A 1 169 ? 6.880 -1.120 10.238 1.00 90.25 169 GLN A C 1
ATOM 1439 O O . GLN A 1 169 ? 7.217 -1.403 9.093 1.00 90.25 169 GLN A O 1
ATOM 1444 N N . TYR A 1 170 ? 5.874 -0.281 10.508 1.00 94.00 170 TYR A N 1
ATOM 1445 C CA . TYR A 1 170 ? 5.131 0.473 9.492 1.00 94.00 170 TYR A CA 1
ATOM 1446 C C . TYR A 1 170 ? 5.588 1.936 9.374 1.00 94.00 170 TYR A C 1
ATOM 1448 O O . TYR A 1 170 ? 4.993 2.700 8.618 1.00 94.00 170 TYR A O 1
ATOM 1456 N N . PHE A 1 171 ? 6.655 2.329 10.082 1.00 90.06 171 PHE A N 1
ATOM 1457 C CA . PHE A 1 171 ? 7.378 3.564 9.765 1.00 90.06 171 PHE A CA 1
ATOM 1458 C C . PHE A 1 171 ? 8.090 3.470 8.418 1.00 90.06 171 PHE A C 1
ATOM 1460 O O . PHE A 1 171 ? 8.211 4.467 7.716 1.00 90.06 171 PHE A O 1
ATOM 1467 N N . PHE A 1 172 ? 8.546 2.270 8.062 1.00 89.25 172 PHE A N 1
ATOM 1468 C CA . PHE A 1 172 ? 9.179 2.023 6.779 1.00 89.25 172 PHE A CA 1
ATOM 1469 C C . PHE A 1 172 ? 8.105 1.957 5.689 1.00 89.25 172 PHE A C 1
ATOM 1471 O O . PHE A 1 172 ? 7.174 1.149 5.823 1.00 89.25 172 PHE A O 1
ATOM 1478 N N . PRO A 1 173 ? 8.215 2.786 4.633 1.00 88.25 173 PRO A N 1
ATOM 1479 C CA . PRO A 1 173 ? 7.328 2.716 3.487 1.00 88.25 173 PRO A CA 1
ATOM 1480 C C . PRO A 1 173 ? 7.250 1.298 2.929 1.00 88.25 173 PRO A C 1
ATOM 1482 O O . PRO A 1 173 ? 8.250 0.585 2.852 1.00 88.25 173 PRO A O 1
ATOM 1485 N N . THR A 1 174 ? 6.043 0.871 2.560 1.00 85.56 174 THR A N 1
ATOM 1486 C CA . THR A 1 174 ? 5.885 -0.422 1.868 1.00 85.56 174 THR A CA 1
ATOM 1487 C C . THR A 1 174 ? 6.480 -0.368 0.466 1.00 85.56 174 THR A C 1
ATOM 1489 O O . THR A 1 174 ? 6.996 -1.373 -0.010 1.00 85.56 174 THR A O 1
ATOM 1492 N N . TYR A 1 175 ? 6.404 0.803 -0.158 1.00 83.50 175 TYR A N 1
ATOM 1493 C CA . TYR A 1 175 ? 6.943 1.098 -1.472 1.00 83.50 175 TYR A CA 1
ATOM 1494 C C . TYR A 1 175 ? 7.838 2.330 -1.359 1.00 83.50 175 TYR A C 1
ATOM 1496 O O . TYR A 1 175 ? 7.556 3.229 -0.563 1.00 83.50 175 TYR A O 1
ATOM 1504 N N . GLU A 1 176 ? 8.909 2.369 -2.135 1.00 78.38 176 GLU A N 1
ATOM 1505 C CA . GLU A 1 176 ? 9.738 3.556 -2.286 1.00 78.38 176 GLU A CA 1
ATOM 1506 C C . GLU A 1 176 ? 8.975 4.642 -3.066 1.00 78.38 176 GLU A C 1
ATOM 1508 O O . GLU A 1 176 ? 8.005 4.364 -3.773 1.00 78.38 176 GLU A O 1
ATOM 1513 N N . ASN A 1 177 ? 9.377 5.904 -2.874 1.00 78.38 177 ASN A N 1
ATOM 1514 C CA . ASN A 1 177 ? 8.818 7.077 -3.566 1.00 78.38 177 ASN A CA 1
ATOM 1515 C C . ASN A 1 177 ? 7.295 7.254 -3.438 1.00 78.38 177 ASN A C 1
ATOM 1517 O O . ASN A 1 177 ? 6.611 7.740 -4.338 1.00 78.38 177 ASN A O 1
ATOM 1521 N N . ASP A 1 178 ? 6.752 6.880 -2.286 1.00 87.56 178 ASP A N 1
ATOM 1522 C CA . ASP A 1 178 ? 5.325 6.927 -2.017 1.00 87.56 178 ASP A CA 1
ATOM 1523 C C . ASP A 1 178 ? 4.806 8.364 -1.808 1.00 87.56 178 ASP A C 1
ATOM 1525 O O . ASP A 1 178 ? 4.753 8.886 -0.691 1.00 87.56 178 ASP A O 1
ATOM 1529 N N . ALA A 1 179 ? 4.385 9.000 -2.903 1.00 87.81 179 ALA A N 1
ATOM 1530 C CA . ALA A 1 179 ? 3.920 10.388 -2.921 1.00 87.81 179 ALA A CA 1
ATOM 1531 C C . ALA A 1 179 ? 2.717 10.662 -2.007 1.00 87.81 179 ALA A C 1
ATOM 1533 O O . ALA A 1 179 ? 2.556 11.783 -1.516 1.00 87.81 179 ALA A O 1
ATOM 1534 N N . LEU A 1 180 ? 1.889 9.642 -1.739 1.00 90.00 180 LEU A N 1
ATOM 1535 C CA . LEU A 1 180 ? 0.757 9.779 -0.823 1.00 90.00 180 LEU A CA 1
ATOM 1536 C C . LEU A 1 180 ? 1.242 10.035 0.609 1.00 90.00 180 LEU A C 1
ATOM 1538 O O . LEU A 1 180 ? 0.619 10.812 1.320 1.00 90.00 180 LEU A O 1
ATOM 1542 N N . LEU A 1 181 ? 2.350 9.413 1.034 1.00 90.31 181 LEU A N 1
ATOM 1543 C CA . LEU A 1 181 ? 2.904 9.611 2.380 1.00 90.31 181 LEU A CA 1
ATOM 1544 C C . LEU A 1 181 ? 3.483 11.018 2.567 1.00 90.31 181 LEU A C 1
ATOM 1546 O O . LEU A 1 181 ? 3.376 11.579 3.654 1.00 90.31 181 LEU A O 1
ATOM 1550 N N . CYS A 1 182 ? 4.064 11.592 1.512 1.00 82.38 182 CYS A N 1
ATOM 1551 C CA . CYS A 1 182 ? 4.680 12.923 1.536 1.00 82.38 182 CYS A CA 1
ATOM 1552 C C . CYS A 1 182 ? 3.667 14.068 1.663 1.00 82.38 182 CYS A C 1
ATOM 1554 O O . CYS A 1 182 ? 4.036 15.188 1.998 1.00 82.38 182 CYS A O 1
ATOM 1556 N N . THR A 1 183 ? 2.402 13.797 1.359 1.00 78.94 183 THR A N 1
ATOM 1557 C CA . THR A 1 183 ? 1.343 14.802 1.218 1.00 78.94 183 THR A CA 1
ATOM 1558 C C . THR A 1 183 ? 0.247 14.658 2.279 1.00 78.94 183 THR A C 1
ATOM 1560 O O . THR A 1 183 ? -0.740 15.397 2.258 1.00 78.94 183 THR A O 1
ATOM 1563 N N . LEU A 1 184 ? 0.413 13.732 3.233 1.00 85.38 184 LEU A N 1
ATOM 1564 C CA . LEU A 1 184 ? -0.475 13.606 4.390 1.00 85.38 184 LEU A CA 1
ATOM 1565 C C . LEU A 1 184 ? -0.427 14.893 5.219 1.00 85.38 184 LEU A C 1
ATOM 1567 O O . LEU A 1 184 ? 0.642 15.359 5.602 1.00 85.38 184 LEU A O 1
ATOM 1571 N N . SER A 1 185 ? -1.596 15.459 5.512 1.00 77.56 185 SER A N 1
ATOM 1572 C CA . SER A 1 185 ? -1.679 16.677 6.317 1.00 77.56 185 SER A CA 1
ATOM 1573 C C . SER A 1 185 ? -1.464 16.358 7.798 1.00 77.56 185 SER A C 1
ATOM 1575 O O . SER A 1 185 ? -2.089 15.452 8.362 1.00 77.56 185 SER A O 1
ATOM 1577 N N . ASP A 1 186 ? -0.602 17.150 8.427 1.00 67.88 186 ASP A N 1
ATOM 1578 C CA . ASP A 1 186 ? -0.525 17.252 9.877 1.00 67.88 186 ASP A CA 1
ATOM 1579 C C . ASP A 1 186 ? -1.758 18.036 10.351 1.00 67.88 186 ASP A C 1
ATOM 1581 O O . ASP A 1 186 ? -2.132 19.035 9.739 1.00 67.88 186 ASP A O 1
ATOM 1585 N N . SER A 1 187 ? -2.476 17.571 11.370 1.00 55.50 187 SER A N 1
ATOM 1586 C CA . SER A 1 187 ? -3.653 18.294 11.897 1.00 55.50 187 SER A CA 1
ATOM 1587 C C . SER A 1 187 ? -3.277 19.496 12.766 1.00 55.50 187 SER A C 1
ATOM 1589 O O . SER A 1 187 ? -4.160 20.069 13.395 1.00 55.50 187 SER A O 1
ATOM 1591 N N . ASP A 1 188 ? -2.003 19.870 12.831 1.00 50.69 188 ASP A N 1
ATOM 1592 C CA . ASP A 1 188 ? -1.504 20.845 13.804 1.00 50.69 188 ASP A CA 1
ATOM 1593 C C . ASP A 1 188 ? -1.714 22.315 13.389 1.00 50.69 188 ASP A C 1
ATOM 1595 O O . ASP A 1 188 ? -1.295 23.219 14.108 1.00 50.69 188 ASP A O 1
ATOM 1599 N N . ASP A 1 189 ? -2.402 22.584 12.276 1.00 47.47 189 ASP A N 1
ATOM 1600 C CA . ASP A 1 189 ? -2.595 23.955 11.783 1.00 47.47 189 ASP A CA 1
ATOM 1601 C C . ASP A 1 189 ? -3.733 24.746 12.461 1.00 47.47 189 ASP A C 1
ATOM 1603 O O . ASP A 1 189 ? -3.923 25.907 12.107 1.00 47.47 189 ASP A O 1
ATOM 1607 N N . ASP A 1 190 ? -4.463 24.196 13.447 1.00 45.81 190 ASP A N 1
ATOM 1608 C CA . ASP A 1 190 ? -5.654 24.895 13.973 1.00 45.81 190 ASP A CA 1
ATOM 1609 C C . ASP A 1 190 ? -5.946 24.835 15.488 1.00 45.81 190 ASP A C 1
ATOM 1611 O O . ASP A 1 190 ? -7.064 25.165 15.880 1.00 45.81 190 ASP A O 1
ATOM 1615 N N . ASP A 1 191 ? -4.991 24.525 16.383 1.00 39.78 191 ASP A N 1
ATOM 1616 C CA . ASP A 1 191 ? -5.139 25.025 17.768 1.00 39.78 191 ASP A CA 1
ATOM 1617 C C . ASP A 1 191 ? -3.862 25.050 18.637 1.00 39.78 191 ASP A C 1
ATOM 1619 O O . ASP A 1 191 ? -3.255 24.037 18.969 1.00 39.78 191 ASP A O 1
ATOM 1623 N N . ASP A 1 192 ? -3.581 26.266 19.102 1.00 38.44 192 ASP A N 1
ATOM 1624 C CA . ASP A 1 192 ? -2.929 26.652 20.352 1.00 38.44 192 ASP A CA 1
ATOM 1625 C C . ASP A 1 192 ? -1.426 26.388 20.605 1.00 38.44 192 ASP A C 1
ATOM 1627 O O . ASP A 1 192 ? -0.882 25.286 20.662 1.00 38.44 192 ASP A O 1
ATOM 1631 N N . ARG A 1 193 ? -0.775 27.498 20.965 1.00 42.78 193 ARG A N 1
ATOM 1632 C CA . ARG A 1 193 ? 0.562 27.623 21.545 1.00 42.78 193 ARG A CA 1
ATOM 1633 C C . ARG A 1 193 ? 0.590 27.103 22.988 1.00 42.78 193 ARG A C 1
ATOM 1635 O O . ARG A 1 193 ? 1.015 27.822 23.896 1.00 42.78 193 ARG A O 1
ATOM 1642 N N . SER A 1 194 ? 0.203 25.855 23.226 1.00 39.91 194 SER A N 1
ATOM 1643 C CA . SER A 1 194 ? 0.438 25.196 24.508 1.00 39.91 194 SER A CA 1
ATOM 1644 C C . SER A 1 194 ? 1.389 24.019 24.335 1.00 39.91 194 SER A C 1
ATOM 1646 O O . SER A 1 194 ? 1.029 22.910 23.962 1.00 39.91 194 SER A O 1
ATOM 1648 N N . ASN A 1 195 ? 2.649 24.300 24.669 1.00 42.41 195 ASN A N 1
ATOM 1649 C CA . ASN A 1 195 ? 3.717 23.347 24.941 1.00 42.41 195 ASN A CA 1
ATOM 1650 C C . ASN A 1 195 ? 3.273 22.378 26.060 1.00 42.41 195 ASN A C 1
ATOM 1652 O O . ASN A 1 195 ? 3.633 22.548 27.227 1.00 42.41 195 ASN A O 1
ATOM 1656 N N . LYS A 1 196 ? 2.414 21.404 25.739 1.00 36.66 196 LYS A N 1
ATOM 1657 C CA . LYS A 1 196 ? 2.081 20.297 26.633 1.00 36.66 196 LYS A CA 1
ATOM 1658 C C . LYS A 1 196 ? 3.237 19.300 26.579 1.00 36.66 196 LYS A C 1
ATOM 1660 O O . LYS A 1 196 ? 3.687 18.952 25.489 1.00 36.66 196 LYS A O 1
ATOM 1665 N N . PRO A 1 197 ? 3.746 18.849 27.736 1.00 39.00 197 PRO A N 1
ATOM 1666 C CA . PRO A 1 197 ? 4.864 17.928 27.767 1.00 39.00 197 PRO A CA 1
ATOM 1667 C C . PRO A 1 197 ? 4.453 16.640 27.060 1.00 39.00 197 PRO A C 1
ATOM 1669 O O . PRO A 1 197 ? 3.457 16.017 27.427 1.00 39.00 197 PRO A O 1
ATOM 1672 N N . ASN A 1 198 ? 5.241 16.285 26.044 1.00 46.44 198 ASN A N 1
ATOM 1673 C CA . ASN A 1 198 ? 5.254 14.995 25.369 1.00 46.44 198 ASN A CA 1
ATOM 1674 C C . ASN A 1 198 ? 5.006 13.872 26.383 1.00 46.44 198 ASN A C 1
ATOM 1676 O O . ASN A 1 198 ? 5.907 13.505 27.143 1.00 46.44 198 ASN A O 1
ATOM 1680 N N . HIS A 1 199 ? 3.802 13.300 26.384 1.00 41.84 199 HIS A N 1
ATOM 1681 C CA . HIS A 1 199 ? 3.632 11.965 26.930 1.00 41.84 199 HIS A CA 1
ATOM 1682 C C . HIS A 1 199 ? 4.296 11.028 25.927 1.00 41.84 199 HIS A C 1
ATOM 1684 O O . HIS A 1 199 ? 3.732 10.702 24.887 1.00 41.84 199 HIS A O 1
ATOM 1690 N N . GLY A 1 200 ? 5.558 10.710 26.216 1.00 47.38 200 GLY A N 1
ATOM 1691 C CA . GLY A 1 200 ? 6.369 9.801 25.433 1.00 47.38 200 GLY A CA 1
ATOM 1692 C C . GLY A 1 200 ? 5.686 8.447 25.344 1.00 47.38 200 GLY A C 1
ATOM 1693 O O . GLY A 1 200 ? 5.727 7.657 26.283 1.00 47.38 200 GLY A O 1
ATOM 1694 N N . GLU A 1 201 ? 5.102 8.165 24.188 1.00 51.53 201 GLU A N 1
ATOM 1695 C CA . GLU A 1 201 ? 5.264 6.829 23.644 1.00 51.53 201 GLU A CA 1
ATOM 1696 C C . GLU A 1 201 ? 6.773 6.637 23.493 1.00 51.53 201 GLU A C 1
ATOM 1698 O O . GLU A 1 201 ? 7.442 7.441 22.839 1.00 51.53 201 GLU A O 1
ATOM 1703 N N . GLU A 1 202 ? 7.324 5.644 24.190 1.00 49.19 202 GLU A N 1
ATOM 1704 C CA . GLU A 1 202 ? 8.686 5.169 23.967 1.00 49.19 202 GLU A CA 1
ATOM 1705 C C . GLU A 1 202 ? 8.812 4.882 22.471 1.00 49.19 202 GLU A C 1
ATOM 1707 O O . GLU A 1 202 ? 8.345 3.849 21.999 1.00 49.19 202 GLU A O 1
ATOM 1712 N N . ILE A 1 203 ? 9.374 5.821 21.702 1.00 59.56 203 ILE A N 1
ATOM 1713 C CA . ILE A 1 203 ? 9.713 5.593 20.301 1.00 59.56 203 ILE A CA 1
ATOM 1714 C C . ILE A 1 203 ? 10.734 4.459 20.346 1.00 59.56 203 ILE A C 1
ATOM 1716 O O . ILE A 1 203 ? 11.830 4.679 20.872 1.00 59.56 203 ILE A O 1
ATOM 1720 N N . PRO A 1 204 ? 10.411 3.246 19.862 1.00 59.28 204 PRO A N 1
ATOM 1721 C CA . PRO A 1 204 ? 11.334 2.133 19.968 1.00 59.28 204 PRO A CA 1
ATOM 1722 C C . PRO A 1 204 ? 12.517 2.451 19.063 1.00 59.28 204 PRO A C 1
ATOM 1724 O O . PRO A 1 204 ? 12.412 2.395 17.838 1.00 59.28 204 PRO A O 1
ATOM 1727 N N . VAL A 1 205 ? 13.631 2.859 19.666 1.00 59.22 205 VAL A N 1
ATOM 1728 C CA . VAL A 1 205 ? 14.867 3.119 18.937 1.00 59.22 205 VAL A CA 1
ATOM 1729 C C . VAL A 1 205 ? 15.417 1.760 18.530 1.00 59.22 205 VAL A C 1
ATOM 1731 O O . VAL A 1 205 ? 16.024 1.049 19.332 1.00 59.22 205 VAL A O 1
ATOM 1734 N N . ILE A 1 206 ? 15.169 1.377 17.280 1.00 62.66 206 ILE A N 1
ATOM 1735 C CA . ILE A 1 206 ? 15.796 0.210 16.665 1.00 62.66 206 ILE A CA 1
ATOM 1736 C C . ILE A 1 206 ? 17.241 0.616 16.367 1.00 62.66 206 ILE A C 1
ATOM 1738 O O . ILE A 1 206 ? 17.549 1.140 15.301 1.00 62.66 206 ILE A O 1
ATOM 1742 N N . ALA A 1 207 ? 18.120 0.453 17.354 1.00 61.25 207 ALA A N 1
ATOM 1743 C CA . ALA A 1 207 ? 19.548 0.608 17.135 1.00 61.25 207 ALA A CA 1
ATOM 1744 C C . ALA A 1 207 ? 20.033 -0.482 16.168 1.00 61.25 207 ALA A C 1
ATOM 1746 O O . ALA A 1 207 ? 19.548 -1.616 16.205 1.00 61.25 207 ALA A O 1
ATOM 1747 N N . GLU A 1 208 ? 21.008 -0.153 15.320 1.00 61.59 208 GLU A N 1
ATOM 1748 C CA . GLU A 1 208 ? 21.746 -1.171 14.573 1.00 61.59 208 GLU A CA 1
ATOM 1749 C C . GLU A 1 208 ? 22.301 -2.228 15.543 1.00 61.59 208 GLU A C 1
ATOM 1751 O O . GLU A 1 208 ? 22.698 -1.905 16.668 1.00 61.59 208 GLU A O 1
ATOM 1756 N N . ASP A 1 209 ? 22.333 -3.498 15.121 1.00 65.44 209 ASP A N 1
ATOM 1757 C CA . ASP A 1 209 ? 22.897 -4.585 15.925 1.00 65.44 209 ASP A CA 1
ATOM 1758 C C . ASP A 1 209 ? 24.418 -4.406 16.070 1.00 65.44 209 ASP A C 1
ATOM 1760 O O . ASP A 1 209 ? 25.239 -4.936 15.318 1.00 65.44 209 ASP A O 1
ATOM 1764 N N . ILE A 1 210 ? 24.804 -3.623 17.074 1.00 65.38 210 ILE A N 1
ATOM 1765 C CA . ILE A 1 210 ? 26.194 -3.326 17.412 1.00 65.38 210 ILE A CA 1
ATOM 1766 C C . ILE A 1 210 ? 26.879 -4.461 18.186 1.00 65.38 210 ILE A C 1
ATOM 1768 O O . ILE A 1 210 ? 28.058 -4.344 18.543 1.00 65.38 210 ILE A O 1
ATOM 1772 N N . SER A 1 211 ? 26.188 -5.580 18.429 1.00 72.88 211 SER A N 1
ATOM 1773 C CA . SER A 1 211 ? 26.689 -6.683 19.261 1.00 72.88 211 SER A CA 1
ATOM 1774 C C . SER A 1 211 ? 28.017 -7.250 18.749 1.00 72.88 211 SER A C 1
ATOM 1776 O O . SER A 1 211 ? 28.852 -7.696 19.536 1.00 72.88 211 SER A O 1
ATOM 1778 N N . ASN A 1 212 ? 28.263 -7.169 17.436 1.00 70.00 212 ASN A N 1
ATOM 1779 C CA . ASN A 1 212 ? 29.438 -7.745 16.780 1.00 70.00 212 ASN A CA 1
ATOM 1780 C C . ASN A 1 212 ? 30.440 -6.722 16.223 1.00 70.00 212 ASN A C 1
ATOM 1782 O O . ASN A 1 212 ? 31.351 -7.111 15.489 1.00 70.00 212 ASN A O 1
ATOM 1786 N N . LEU A 1 213 ? 30.363 -5.439 16.602 1.00 71.31 213 LEU A N 1
ATOM 1787 C CA . LEU A 1 213 ? 31.287 -4.407 16.097 1.00 71.31 213 LEU A CA 1
ATOM 1788 C C . LEU A 1 213 ? 32.768 -4.765 16.300 1.00 71.31 213 LEU A C 1
ATOM 1790 O O . LEU A 1 213 ? 33.603 -4.500 15.435 1.00 71.31 213 LEU A O 1
ATOM 1794 N N . ARG A 1 214 ? 33.118 -5.401 17.427 1.00 71.88 214 ARG A N 1
ATOM 1795 C CA . ARG A 1 214 ? 34.498 -5.848 17.689 1.00 71.88 214 ARG A CA 1
ATOM 1796 C C . ARG A 1 214 ? 34.929 -6.977 16.754 1.00 71.88 214 ARG A C 1
ATOM 1798 O O . ARG A 1 214 ? 36.061 -6.945 16.276 1.00 71.88 214 ARG A O 1
ATOM 1805 N N . ALA A 1 215 ? 34.041 -7.929 16.472 1.00 75.62 215 ALA A N 1
ATOM 1806 C CA . ALA A 1 215 ? 34.309 -9.026 15.548 1.00 75.62 215 ALA A CA 1
ATOM 1807 C C . ALA A 1 215 ? 34.441 -8.506 14.108 1.00 75.62 215 ALA A C 1
ATOM 1809 O O . ALA A 1 215 ? 35.438 -8.798 13.456 1.00 75.62 215 ALA A O 1
ATOM 1810 N N . LEU A 1 216 ? 33.515 -7.645 13.667 1.00 71.94 216 LEU A N 1
ATOM 1811 C CA . LEU A 1 216 ? 33.552 -6.963 12.366 1.00 71.94 216 LEU A CA 1
ATOM 1812 C C . LEU A 1 216 ? 34.817 -6.119 12.189 1.00 71.94 216 LEU A C 1
ATOM 1814 O O . LEU A 1 216 ? 35.447 -6.155 11.135 1.00 71.94 216 LEU A O 1
ATOM 1818 N N . LYS A 1 217 ? 35.250 -5.399 13.232 1.00 75.94 217 LYS A N 1
ATOM 1819 C CA . LYS A 1 217 ? 36.515 -4.658 13.204 1.00 75.94 217 LYS A CA 1
ATOM 1820 C C . LYS A 1 217 ? 37.704 -5.606 13.051 1.00 75.94 217 LYS A C 1
ATOM 1822 O O . LYS A 1 217 ? 38.590 -5.328 12.254 1.00 75.94 217 LYS A O 1
ATOM 1827 N N . GLN A 1 218 ? 37.735 -6.726 13.772 1.00 73.25 218 GLN A N 1
ATOM 1828 C CA . GLN A 1 218 ? 38.839 -7.693 13.711 1.00 73.25 218 GLN A CA 1
ATOM 1829 C C . GLN A 1 218 ? 38.915 -8.448 12.376 1.00 73.25 218 GLN A C 1
ATOM 1831 O O . GLN A 1 218 ? 40.019 -8.721 11.904 1.00 73.25 218 GLN A O 1
ATOM 1836 N N . THR A 1 219 ? 37.776 -8.749 11.751 1.00 74.50 219 THR A N 1
ATOM 1837 C CA . THR A 1 219 ? 37.698 -9.447 10.457 1.00 74.50 219 THR A CA 1
ATOM 1838 C C . THR A 1 219 ? 37.599 -8.506 9.260 1.00 74.50 219 THR A C 1
ATOM 1840 O O . THR A 1 219 ? 37.551 -8.979 8.125 1.00 74.50 219 THR A O 1
ATOM 1843 N N . SER A 1 220 ? 37.607 -7.190 9.495 1.00 79.00 220 SER A N 1
ATOM 1844 C CA . SER A 1 220 ? 37.492 -6.181 8.446 1.00 79.00 220 SER A CA 1
ATOM 1845 C C . SER A 1 220 ? 38.536 -6.390 7.352 1.00 79.00 220 SER A C 1
ATOM 1847 O O . SER A 1 220 ? 39.728 -6.577 7.621 1.00 79.00 220 SER A O 1
ATOM 1849 N N . VAL A 1 221 ? 38.080 -6.282 6.104 1.00 78.06 221 VAL A N 1
ATOM 1850 C CA . VAL A 1 221 ? 38.915 -6.319 4.897 1.00 78.06 221 VAL A CA 1
ATOM 1851 C C . VAL A 1 221 ? 40.057 -5.301 4.993 1.00 78.06 221 VAL A C 1
ATOM 1853 O O . VAL A 1 221 ? 41.175 -5.593 4.579 1.00 78.06 221 VAL A O 1
ATOM 1856 N N . LEU A 1 222 ? 39.832 -4.157 5.650 1.00 78.06 222 LEU A N 1
ATOM 1857 C CA . LEU A 1 222 ? 40.864 -3.152 5.901 1.00 78.06 222 LEU A CA 1
ATOM 1858 C C . LEU A 1 222 ? 42.066 -3.726 6.674 1.00 78.06 222 LEU A C 1
ATOM 1860 O O . LEU A 1 222 ? 43.213 -3.482 6.308 1.00 78.06 222 LEU A O 1
ATOM 1864 N N . ASN A 1 223 ? 41.826 -4.546 7.701 1.00 77.44 223 ASN A N 1
ATOM 1865 C CA . ASN A 1 223 ? 42.896 -5.182 8.476 1.00 77.44 223 ASN A CA 1
ATOM 1866 C C . ASN A 1 223 ? 43.624 -6.279 7.688 1.00 77.44 223 ASN A C 1
ATOM 1868 O O . ASN A 1 223 ? 44.816 -6.502 7.905 1.00 77.44 223 ASN A O 1
ATOM 1872 N N . GLN A 1 224 ? 42.938 -6.948 6.761 1.00 75.12 224 GLN A N 1
ATOM 1873 C CA . GLN A 1 224 ? 43.564 -7.917 5.856 1.00 75.12 224 GLN A CA 1
ATOM 1874 C C . GLN A 1 224 ? 44.476 -7.216 4.838 1.00 75.12 224 GLN A C 1
ATOM 1876 O O . GLN A 1 224 ? 45.602 -7.655 4.609 1.00 75.12 224 GLN A O 1
ATOM 1881 N N . LEU A 1 225 ? 44.040 -6.075 4.299 1.00 76.31 225 LEU A N 1
ATOM 1882 C CA . LEU A 1 225 ? 44.831 -5.258 3.375 1.00 76.31 225 LEU A CA 1
ATOM 1883 C C . LEU A 1 225 ? 46.065 -4.639 4.052 1.00 76.31 225 LEU A C 1
ATOM 1885 O O . LEU A 1 225 ? 47.146 -4.619 3.464 1.00 76.31 225 LEU A O 1
ATOM 1889 N N . LEU A 1 226 ? 45.935 -4.189 5.305 1.00 77.12 226 LEU A N 1
ATOM 1890 C CA . LEU A 1 226 ? 47.058 -3.661 6.088 1.00 77.12 226 LEU A CA 1
ATOM 1891 C C . LEU A 1 226 ? 48.095 -4.741 6.432 1.00 77.12 226 LEU A C 1
ATOM 1893 O O . LEU A 1 226 ? 49.293 -4.470 6.367 1.00 77.12 226 LEU A O 1
ATOM 1897 N N . LYS A 1 227 ? 47.663 -5.975 6.732 1.00 68.25 227 LYS A N 1
ATOM 1898 C CA . LYS A 1 227 ? 48.579 -7.112 6.936 1.00 68.25 227 LYS A CA 1
ATOM 1899 C C . LYS A 1 227 ? 49.346 -7.472 5.664 1.00 68.25 227 LYS A C 1
ATOM 1901 O O . LYS A 1 227 ? 50.555 -7.664 5.734 1.00 68.25 227 LYS A O 1
ATOM 1906 N N . ASN A 1 228 ? 48.677 -7.481 4.511 1.00 62.56 228 ASN A N 1
ATOM 1907 C CA . ASN A 1 228 ? 49.320 -7.800 3.232 1.00 62.56 228 ASN A CA 1
ATOM 1908 C C . ASN A 1 228 ? 50.326 -6.726 2.786 1.00 62.56 228 ASN A C 1
ATOM 1910 O O . ASN A 1 228 ? 51.325 -7.055 2.154 1.00 62.56 228 ASN A O 1
ATOM 1914 N N . ARG A 1 229 ? 50.122 -5.456 3.164 1.00 60.00 229 ARG A N 1
ATOM 1915 C CA . ARG A 1 229 ? 51.113 -4.387 2.942 1.00 60.00 229 ARG A CA 1
ATOM 1916 C C . ARG A 1 229 ? 52.382 -4.541 3.784 1.00 60.00 229 ARG A C 1
ATOM 1918 O O . ARG A 1 229 ? 53.437 -4.112 3.340 1.00 60.00 229 ARG A O 1
ATOM 1925 N N . GLY A 1 230 ? 52.297 -5.157 4.963 1.00 58.50 230 GLY A N 1
ATOM 1926 C CA . GLY A 1 230 ? 53.455 -5.404 5.830 1.00 58.50 230 GLY A CA 1
ATOM 1927 C C . GLY A 1 230 ? 54.301 -6.621 5.438 1.00 58.50 230 GLY A C 1
ATOM 1928 O O . GLY A 1 230 ? 55.371 -6.811 5.999 1.00 58.50 230 GLY A O 1
ATOM 1929 N N . SER A 1 231 ? 53.831 -7.454 4.504 1.00 57.41 231 SER A N 1
ATOM 1930 C CA . SER A 1 231 ? 54.536 -8.662 4.038 1.00 57.41 231 SER A CA 1
ATOM 1931 C C . SER A 1 231 ? 55.302 -8.465 2.722 1.00 57.41 231 SER A C 1
ATOM 1933 O O . SER A 1 231 ? 55.843 -9.431 2.194 1.00 57.41 231 SER A O 1
ATOM 1935 N N . CYS A 1 232 ? 55.333 -7.239 2.187 1.00 53.88 232 CYS A N 1
ATOM 1936 C CA . CYS A 1 232 ? 56.023 -6.886 0.940 1.00 53.88 232 CYS A CA 1
ATOM 1937 C C . CYS A 1 232 ? 57.222 -5.934 1.137 1.00 53.88 232 CYS A C 1
ATOM 1939 O O . CYS A 1 232 ? 57.672 -5.335 0.161 1.00 53.88 232 CYS A O 1
ATOM 1941 N N . SER A 1 233 ? 57.738 -5.814 2.365 1.00 45.03 233 SER A N 1
ATOM 1942 C CA . SER A 1 233 ? 59.018 -5.151 2.667 1.00 45.03 233 SER A CA 1
ATOM 1943 C C . SER A 1 233 ? 60.074 -6.161 3.084 1.00 45.03 233 SER A C 1
ATOM 1945 O O . SER A 1 233 ? 59.713 -7.094 3.836 1.00 45.03 233 SER A O 1
#

Sequence (233 aa):
LQCLYAFRDKTTLKDHMRKKAHRRINASNHEYDRFYIINYLELGKTWEEVQSEDDRELVDEEDDDWSDWQAHPVSAVCLFCDHQSETMEQIYTHMKETHDFDLHKLRMELNLRFYQQVKLVNYIRRQIHQSRCYGCQEKFDSRADVLRHIVAEGHAMKLPDISTWDQPQYFFPTYENDALLCTLSDSDDDDDRSNKPNHGEEIPVIAEDISNLRALKQTSVLNQLLKNRGSCS

Foldseek 3Di:
DADPDDDPDPVVVVVCCVVVVRPDHPPPPCVCVLVDCCNQADQLDDVVRVVPDDPVVVDDDPDPPVPPDDDDQQWAAALQDSDTHSDPVVNQVCCCPVQVAHLVVLCVVVVDALLLSQLVSQQSSVQLSQQAAQQPRDHDPHSVVNSVVCRVVVVRHRHDDSVVRVDLVSSDHSHPSNVVSVPDDGPPPDDDPDPDPDPDPPNPPPDDPCVCVVVCVVPPPVVVVVVVVVVPD

Organism: Scomber scombrus (NCBI:txid13677)

InterPro domains:
  IPR013087 Zinc finger C2H2-type [PS00028] (133-155)
  IPR013087 Zinc finger C2H2-type [SM00355] (1-22)
  IPR013087 Zinc finger C2H2-type [SM00355] (76-99)
  IPR013087 Zinc finger C2H2-type [SM00355] (131-155)
  IPR036236 Zinc finger C2H2 superfamily [SSF57667] (2-54)
  IPR036236 Zinc finger C2H2 superfamily [SSF57667] (61-195)
  IPR040048 Zinc finger protein 277 [PTHR13267] (2-228)
  IPR041661 ZN622/Rei1/Reh1, zinc finger C2H2-type [PF12756] (2-38)
  IPR041661 ZN622/Rei1/Reh1, zinc finger C2H2-type [PF12756] (78-177)

Radius of gyration: 23.98 Å; chains: 1; bounding box: 77×60×49 Å

pLDDT: mean 77.78, std 15.7, range [36.66, 96.0]

Secondary structure (DSSP, 8-state):
-------SSHHHHHHHHHHTT--S--TT-GGGGGG-GGGGTSTT--HHHHHHS-GGGGS--S---GGG------PEEPSSSS-EESSHHHHHHHHHHHH---HHHHHHHHT--HHHHHHHHHHHHHHHHTTB-TTT--B-SSHHHHHHHHHHTT-TT----HHHH-SGGGSS-SSTT-HHHHTPPPGGGSS------------------GGGHHHHHHH-HHHHHHHHHTT--